Protein AF-K1RLL0-F1 (afdb_monomer_lite)

Foldseek 3Di:
DVVVVVVVVVVVVVVVVVVVVVVVVVVVVVVVVVVCCCAAPDPPHPNHVPDPCNVQPDDDDDPDPPDDDDDDSPDDDDDDDDDDPDDDDDDDDDPPDPPPPQLPPVPVDPDDDPDFPWDWDDDPPDIWIFTCVPPRDPLSVLLSVCQRVPVLVFKEFDKDKDKFKAAPVGATWDDDPNFTAHPVRDTDDHDIDIDIDIDTPDMDGDDPDDDDPPQPSNSVSSNVDRFGWDKDFDADPVGDGDPPHIDTPDTDD

Sequence (253 aa):
MLSGIQAKIDKQNQAKQQLLWKQEIYRDIISDINNFQAKYFNLASDSCLRLESFYNSMKTSSSSSAAEVTVGNNALDGDFSMQIARLATASSVTSAKVGTGEISTSTSKSDSFEYNRNIDIKIGDRSVSVDLKGAVTADDICGRINSAIGLADFAKAEKENVTIYKDDDGNELTYTDGKYYDKDNNEYTGNVNTSTEERIKNITFESDSEFEISGSSAGLSILGFSGTIKSAAAKDDDGNEISGKYELESASV

Secondary structure (DSSP, 8-state):
--HHHHHHHHHHHHHHHHHHHHHHHHHHHHHHHHHHHHHHT-TTSTT-TT-HHHHS------S-TT------TTPPPS-----------------S---SS-----TTS-S------EEEEEETTEEEEEE-TT--SHHHHHHHHHHHTTGGGTEEEEEEEEEEEE-TT--EEEEETTEEE-TTSPEE-S--EEEEEEEEEEEEESSS------SSHHHHGGGT--SEEEEEEEE-TTS-EEEEEEEEEEEE-

pLDDT: mean 76.89, std 17.48, range [36.62, 98.38]

Structure (mmCIF, N/CA/C/O backbone):
data_AF-K1RLL0-F1
#
_entry.id   AF-K1RLL0-F1
#
loop_
_atom_site.group_PDB
_atom_site.id
_atom_site.type_symbol
_atom_site.label_atom_id
_atom_site.label_alt_id
_atom_site.label_comp_id
_atom_site.label_asym_id
_atom_site.label_entity_id
_atom_site.label_seq_id
_atom_site.pdbx_PDB_ins_code
_atom_site.Cartn_x
_atom_site.Cartn_y
_atom_site.Cartn_z
_atom_site.occupancy
_atom_site.B_iso_or_equiv
_atom_site.auth_seq_id
_atom_site.auth_comp_id
_atom_site.auth_asym_id
_atom_site.auth_atom_id
_atom_site.pdbx_PDB_model_num
ATOM 1 N N . MET A 1 1 ? -5.297 23.744 71.861 1.00 54.38 1 MET A N 1
ATOM 2 C CA . MET A 1 1 ? -5.633 24.683 70.761 1.00 54.38 1 MET A CA 1
ATOM 3 C C . MET A 1 1 ? -5.405 24.087 69.360 1.00 54.38 1 MET A C 1
ATOM 5 O O . MET A 1 1 ? -5.990 24.598 68.418 1.00 54.38 1 MET A O 1
ATOM 9 N N . LEU A 1 2 ? -4.643 22.988 69.202 1.00 65.06 2 LEU A N 1
ATOM 10 C CA . LEU A 1 2 ? -4.333 22.382 67.890 1.00 65.06 2 LEU A CA 1
ATOM 11 C C . LEU A 1 2 ? -5.372 21.345 67.392 1.00 65.06 2 LEU A C 1
ATOM 13 O O . LEU A 1 2 ? -5.624 21.246 66.197 1.00 65.06 2 LEU A O 1
ATOM 17 N N . SER A 1 3 ? -6.036 20.622 68.303 1.00 74.38 3 SER A N 1
ATOM 18 C CA . SER A 1 3 ? -6.990 19.543 67.968 1.00 74.38 3 SER A CA 1
ATOM 19 C C . SER A 1 3 ? -8.233 20.020 67.195 1.00 74.38 3 SER A C 1
ATOM 21 O O . SER A 1 3 ? -8.644 19.372 66.237 1.00 74.38 3 SER A O 1
ATOM 23 N N . GLY A 1 4 ? -8.796 21.186 67.535 1.00 78.25 4 GLY A N 1
ATOM 24 C CA . GLY A 1 4 ? -9.946 21.742 66.808 1.00 78.25 4 GLY A CA 1
ATOM 25 C C . GLY A 1 4 ? -9.605 22.231 65.395 1.00 78.25 4 GLY A C 1
ATOM 26 O O . GLY A 1 4 ? -10.464 22.216 64.518 1.00 78.25 4 GLY A O 1
ATOM 27 N N . ILE A 1 5 ? -8.354 22.642 65.161 1.00 83.69 5 ILE A N 1
ATOM 28 C CA . ILE A 1 5 ? -7.858 23.025 63.831 1.00 83.69 5 ILE A CA 1
ATOM 29 C C . ILE A 1 5 ? -7.619 21.766 62.993 1.00 83.69 5 ILE A C 1
ATOM 31 O O . ILE A 1 5 ? -8.085 21.711 61.858 1.00 83.69 5 ILE A O 1
ATOM 35 N N . GLN A 1 6 ? -7.004 20.729 63.571 1.00 85.62 6 GLN A N 1
ATOM 36 C CA . GLN A 1 6 ? -6.825 19.437 62.905 1.00 85.62 6 GLN A CA 1
ATOM 37 C C . GLN A 1 6 ? -8.168 18.821 62.490 1.00 85.62 6 GLN A C 1
ATOM 39 O O . GLN A 1 6 ? -8.333 18.452 61.336 1.00 85.62 6 GLN A O 1
ATOM 44 N N . ALA A 1 7 ? -9.178 18.839 63.365 1.00 88.69 7 ALA A N 1
ATOM 45 C CA . ALA A 1 7 ? -10.516 18.344 63.032 1.00 88.69 7 ALA A CA 1
ATOM 46 C C . ALA A 1 7 ? -11.170 19.105 61.858 1.00 88.69 7 ALA A C 1
ATOM 48 O O . ALA A 1 7 ? -11.892 18.520 61.049 1.00 88.69 7 ALA A O 1
ATOM 49 N N . LYS A 1 8 ? -10.918 20.418 61.736 1.00 90.81 8 LYS A N 1
ATOM 50 C CA . LYS A 1 8 ? -11.373 21.207 60.578 1.00 90.81 8 LYS A CA 1
ATOM 51 C C . LYS A 1 8 ? -10.619 20.822 59.305 1.00 90.81 8 LYS A C 1
ATOM 53 O O . LYS A 1 8 ? -11.255 20.716 58.260 1.00 90.81 8 LYS A O 1
ATOM 58 N N . ILE A 1 9 ? -9.308 20.598 59.394 1.00 91.00 9 ILE A N 1
ATOM 59 C CA . ILE A 1 9 ? -8.473 20.131 58.278 1.00 91.00 9 ILE A CA 1
ATOM 60 C C . 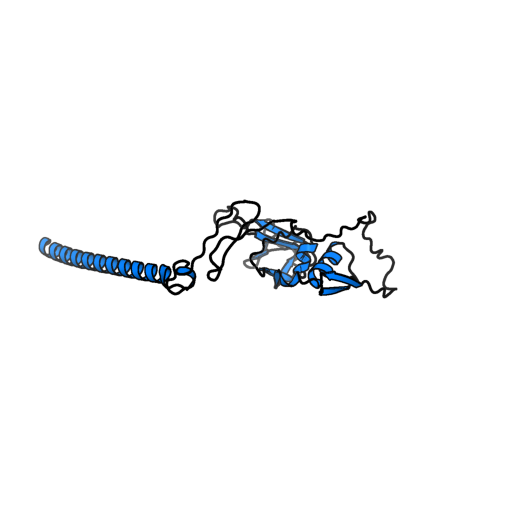ILE A 1 9 ? -8.941 18.750 57.809 1.00 91.00 9 ILE A C 1
ATOM 62 O O . ILE A 1 9 ? -9.180 18.565 56.621 1.00 91.00 9 ILE A O 1
ATOM 66 N N . ASP A 1 10 ? -9.171 17.817 58.730 1.00 93.25 10 ASP A N 1
ATOM 67 C CA . ASP A 1 10 ? -9.626 16.462 58.414 1.00 93.25 10 ASP A CA 1
ATOM 68 C C . ASP A 1 10 ? -10.992 16.482 57.724 1.00 93.25 10 ASP A C 1
ATOM 70 O O . ASP A 1 10 ? -11.193 15.795 56.724 1.00 93.25 10 ASP A O 1
ATOM 74 N N . LYS A 1 11 ? -11.917 17.337 58.184 1.00 94.69 11 LYS A N 1
ATOM 75 C CA . LYS A 1 11 ? -13.218 17.524 57.529 1.00 94.69 11 LYS A CA 1
ATOM 76 C C . LYS A 1 11 ? -13.075 18.047 56.095 1.00 94.69 11 LYS A C 1
ATOM 78 O O . LYS A 1 11 ? -13.785 17.583 55.206 1.00 94.69 11 LYS A O 1
ATOM 83 N N . GLN A 1 12 ? -12.166 18.994 55.860 1.00 95.62 12 GLN A N 1
ATOM 84 C CA . GLN A 1 12 ? -11.890 19.506 54.513 1.00 95.62 12 GLN A CA 1
ATOM 85 C C . GLN A 1 12 ? -11.208 18.451 53.631 1.00 95.62 12 GLN A C 1
ATOM 87 O O . GLN A 1 12 ? -11.584 18.299 52.472 1.00 95.62 12 GLN A O 1
ATOM 92 N N . ASN A 1 13 ? -10.274 17.668 54.176 1.00 95.44 13 ASN A N 1
ATOM 93 C CA . ASN A 1 13 ? -9.629 16.565 53.463 1.00 95.44 13 ASN A CA 1
ATOM 94 C C . ASN A 1 13 ? -10.630 15.465 53.086 1.00 95.44 13 ASN A C 1
ATOM 96 O O . ASN A 1 13 ? -10.599 14.982 51.959 1.00 95.44 13 ASN A O 1
ATOM 100 N N . GLN A 1 14 ? -11.562 15.115 53.976 1.00 94.75 14 GLN A N 1
ATOM 101 C CA . GLN A 1 14 ? -12.649 14.181 53.667 1.00 94.75 14 GLN A CA 1
ATOM 102 C C . GLN A 1 14 ? -13.561 14.720 52.560 1.00 94.75 14 GLN A C 1
ATOM 104 O O . GLN A 1 14 ? -13.873 13.992 51.621 1.00 94.75 14 GLN A O 1
ATOM 109 N N . ALA A 1 15 ? -13.958 15.996 52.629 1.00 96.31 15 ALA A N 1
ATOM 110 C CA . ALA A 1 15 ? -14.764 16.625 51.582 1.00 96.31 15 ALA A CA 1
ATOM 111 C C . ALA A 1 15 ? -14.027 16.647 50.230 1.00 96.31 15 ALA A C 1
ATOM 113 O O . ALA A 1 15 ? -14.621 16.333 49.198 1.00 96.31 15 ALA A O 1
ATOM 114 N N . LYS A 1 16 ? -12.720 16.946 50.239 1.00 96.12 16 LYS A N 1
ATOM 115 C CA . LYS A 1 16 ? -11.850 16.864 49.061 1.00 96.12 16 LYS A CA 1
ATOM 116 C C . LYS A 1 16 ? -11.800 15.441 48.505 1.00 96.12 16 LYS A C 1
ATOM 118 O O . LYS A 1 16 ? -11.985 15.268 47.307 1.00 96.12 16 LYS A O 1
ATOM 123 N N . GLN A 1 17 ? -11.607 14.430 49.350 1.00 97.06 17 GLN A N 1
ATOM 124 C CA . GLN A 1 17 ? -11.561 13.032 48.918 1.00 97.06 17 GLN A CA 1
ATOM 125 C C . GLN A 1 17 ? -12.887 12.579 48.297 1.00 97.06 17 GLN A C 1
ATOM 127 O O . GLN A 1 17 ? -12.893 11.961 47.239 1.00 97.06 17 GLN A O 1
ATOM 132 N N . GLN A 1 18 ? -14.019 12.934 48.909 1.00 96.94 18 GLN A N 1
ATOM 133 C CA . GLN A 1 18 ? -15.340 12.644 48.349 1.00 96.94 18 GLN A CA 1
ATOM 134 C C . GLN A 1 18 ? -15.560 13.330 46.998 1.00 96.94 18 GLN A C 1
ATOM 136 O O . GLN A 1 18 ? -16.197 12.756 46.117 1.00 96.94 18 GLN A O 1
ATOM 141 N N . LEU A 1 19 ? -15.052 14.553 46.824 1.00 97.00 19 LEU A N 1
ATOM 142 C CA . LEU A 1 19 ? -15.111 15.249 45.543 1.00 97.00 19 LEU A CA 1
ATOM 143 C C . LEU A 1 19 ? -14.261 14.540 44.482 1.00 97.00 19 LEU A C 1
ATOM 145 O O . LEU A 1 19 ? -14.743 14.362 43.367 1.00 97.00 19 LEU A O 1
ATOM 149 N N . LEU A 1 20 ? -13.050 14.100 44.835 1.00 97.69 20 LEU A N 1
ATOM 150 C CA . LEU A 1 20 ? -12.180 13.332 43.938 1.00 97.69 20 LEU A CA 1
ATOM 151 C C . LEU A 1 20 ? -12.840 12.017 43.511 1.00 97.69 20 LEU A C 1
ATOM 153 O O . LEU A 1 20 ? -12.940 11.765 42.317 1.00 97.69 20 LEU A O 1
ATOM 157 N N . TRP A 1 21 ? -13.404 11.246 44.445 1.00 98.00 21 TRP A N 1
ATOM 158 C CA . TRP A 1 21 ? -14.139 10.022 44.105 1.00 98.00 21 TRP A CA 1
ATOM 159 C C . TRP A 1 21 ? -15.331 10.285 43.185 1.00 98.00 21 TRP A C 1
ATOM 161 O O . TRP A 1 21 ? -15.567 9.531 42.248 1.00 98.00 21 TRP A O 1
ATOM 171 N N . LYS A 1 22 ? -16.081 11.373 43.403 1.00 97.19 22 LYS A N 1
ATOM 172 C CA . LYS A 1 22 ? -17.163 11.760 42.484 1.00 97.19 22 LYS A CA 1
ATOM 173 C C . LYS A 1 22 ? -16.629 12.080 41.089 1.00 97.19 22 LYS A C 1
ATOM 175 O O . LYS A 1 22 ? -17.256 11.697 40.109 1.00 97.19 22 LYS A O 1
ATOM 180 N N . GLN A 1 23 ? -15.501 12.783 40.996 1.00 97.69 23 GLN A N 1
ATOM 181 C CA . GLN A 1 23 ? -14.862 13.090 39.716 1.00 97.69 23 GLN A CA 1
ATOM 182 C C . GLN A 1 23 ? -14.372 11.826 39.007 1.00 97.69 23 GLN A C 1
ATOM 184 O O . GLN A 1 23 ? -14.601 11.705 37.809 1.00 97.69 23 GLN A O 1
ATOM 189 N N . GLU A 1 24 ? -13.745 10.894 39.725 1.00 97.44 24 GLU A N 1
ATOM 190 C CA . GLU A 1 24 ? -13.315 9.594 39.193 1.00 97.44 24 GLU A CA 1
ATOM 191 C C . GLU A 1 24 ? -14.509 8.812 38.645 1.00 97.44 24 GLU A C 1
ATOM 193 O O . GLU A 1 24 ? -14.529 8.507 37.459 1.00 97.44 24 GLU A O 1
ATOM 198 N N . ILE A 1 25 ? -15.571 8.645 39.441 1.00 97.44 25 ILE A N 1
ATOM 199 C CA . ILE A 1 25 ? -16.800 7.966 39.004 1.00 97.44 25 ILE A CA 1
ATOM 200 C C . ILE A 1 25 ? -17.386 8.623 37.745 1.00 97.44 25 ILE A C 1
ATOM 202 O O . ILE A 1 25 ? -17.787 7.927 36.815 1.00 97.44 25 ILE A O 1
ATOM 206 N N . TYR A 1 26 ? -17.435 9.960 37.678 1.00 97.81 26 TYR A N 1
ATOM 207 C CA . TYR A 1 26 ? -17.918 10.638 36.473 1.00 97.81 26 TYR A CA 1
ATOM 208 C C . TYR A 1 26 ? -17.013 10.399 35.263 1.00 97.81 26 TYR A C 1
ATOM 210 O O . TYR A 1 26 ? -17.526 10.196 34.165 1.00 97.81 26 TYR A O 1
ATOM 218 N N . ARG A 1 27 ? -15.687 10.420 35.438 1.00 97.75 27 ARG A N 1
ATOM 219 C CA . ARG A 1 27 ? -14.737 10.153 34.349 1.00 97.75 27 ARG A CA 1
ATOM 220 C C . ARG A 1 27 ? -14.855 8.720 33.844 1.00 97.75 27 ARG A C 1
ATOM 222 O O . ARG A 1 27 ? -14.835 8.532 32.631 1.00 97.75 27 ARG A O 1
ATOM 229 N N . ASP A 1 28 ? -15.037 7.759 34.741 1.00 98.25 28 ASP A N 1
ATOM 230 C CA . ASP A 1 28 ? -15.207 6.350 34.392 1.00 98.25 28 ASP A CA 1
ATOM 231 C C . ASP A 1 28 ? -16.488 6.146 33.578 1.00 98.25 28 ASP A C 1
ATOM 233 O O . ASP A 1 28 ? -16.436 5.619 32.470 1.00 98.25 28 ASP A O 1
ATOM 237 N N . ILE A 1 29 ? -17.619 6.688 34.044 1.00 97.88 29 ILE A N 1
ATOM 238 C CA . ILE A 1 29 ? -18.895 6.612 33.313 1.00 97.88 29 ILE A CA 1
ATOM 239 C C . ILE A 1 29 ? -18.788 7.272 31.930 1.00 97.88 29 ILE A C 1
ATOM 241 O O . ILE A 1 29 ? -19.293 6.736 30.945 1.00 97.88 29 ILE A O 1
ATOM 245 N N . ILE A 1 30 ? -18.138 8.437 31.830 1.00 97.88 30 ILE A N 1
ATOM 246 C CA . ILE A 1 30 ? -17.925 9.111 30.539 1.00 97.88 30 ILE A CA 1
ATOM 247 C C . ILE A 1 30 ? -17.073 8.237 29.611 1.00 97.88 30 ILE A C 1
ATOM 249 O O . ILE A 1 30 ? -17.388 8.118 28.427 1.00 97.88 30 ILE A O 1
ATOM 253 N N . SER A 1 31 ? -16.016 7.618 30.139 1.00 98.38 31 SER A N 1
ATOM 254 C CA . SER A 1 31 ? -15.163 6.696 29.389 1.00 98.38 31 SER A CA 1
ATOM 255 C C . SER A 1 31 ? -15.965 5.506 28.859 1.00 98.38 31 SER A C 1
ATOM 257 O O . SER A 1 31 ? -15.915 5.216 27.664 1.00 98.38 31 SER A O 1
ATOM 259 N N . ASP A 1 32 ? -16.786 4.881 29.704 1.00 98.31 32 ASP A N 1
ATOM 260 C CA . ASP A 1 32 ? -17.634 3.749 29.325 1.00 98.31 32 ASP A CA 1
ATOM 261 C C . ASP A 1 32 ? -18.629 4.119 28.219 1.00 98.31 32 ASP A C 1
ATOM 263 O O . ASP A 1 32 ? -18.782 3.382 27.242 1.00 98.31 32 ASP A O 1
ATOM 267 N N . ILE A 1 33 ? -19.267 5.289 28.326 1.00 98.00 33 ILE A N 1
ATOM 268 C CA . ILE A 1 33 ? -20.194 5.795 27.305 1.00 98.00 33 ILE A CA 1
ATOM 269 C C . ILE A 1 33 ? -19.466 6.032 25.980 1.00 98.00 33 ILE A C 1
ATOM 271 O O . ILE A 1 33 ? -19.957 5.611 24.929 1.00 98.00 33 ILE A O 1
ATOM 275 N N . ASN A 1 34 ? -18.299 6.677 26.014 1.00 97.44 34 ASN A N 1
ATOM 276 C CA . ASN A 1 34 ? -17.518 6.949 24.810 1.00 97.44 34 ASN A CA 1
ATOM 277 C C . ASN A 1 34 ? -17.045 5.651 24.149 1.00 97.44 34 ASN A C 1
ATOM 279 O O . ASN A 1 34 ? -17.156 5.513 22.935 1.00 97.44 34 ASN A O 1
ATOM 283 N N . ASN A 1 35 ? -16.596 4.669 24.932 1.00 97.62 35 ASN A N 1
ATOM 284 C CA . ASN A 1 35 ? -16.180 3.364 24.421 1.00 97.62 35 ASN A CA 1
ATOM 285 C C . ASN A 1 35 ? -17.352 2.595 23.802 1.00 97.62 35 ASN A C 1
ATOM 287 O O . ASN A 1 35 ? -17.216 2.003 22.731 1.00 97.62 35 ASN A O 1
ATOM 291 N N . PHE A 1 36 ? -18.524 2.627 24.439 1.00 97.50 36 PHE A N 1
ATOM 292 C CA . PHE A 1 36 ? -19.735 2.016 23.898 1.00 97.50 36 PHE A CA 1
ATOM 293 C C . PHE A 1 36 ? -20.160 2.674 22.578 1.00 97.50 36 PHE A C 1
ATOM 295 O O . PHE A 1 36 ? -20.434 1.979 21.596 1.00 97.50 36 PHE A O 1
ATOM 302 N N . GLN A 1 37 ? -20.168 4.008 22.527 1.00 96.62 37 GLN A N 1
ATOM 303 C CA . GLN A 1 37 ? -20.497 4.769 21.322 1.00 96.62 37 GLN A CA 1
ATOM 304 C C . GLN A 1 37 ? -19.487 4.503 20.196 1.00 96.62 37 GLN A C 1
ATOM 306 O O . GLN A 1 37 ? -19.897 4.218 19.069 1.00 96.62 37 GLN A O 1
ATOM 311 N N . ALA A 1 38 ? -18.190 4.504 20.503 1.00 96.75 38 ALA A N 1
ATOM 312 C CA . ALA A 1 38 ? -17.130 4.218 19.544 1.00 96.75 38 ALA A CA 1
ATOM 313 C C . ALA A 1 38 ? -17.206 2.786 18.996 1.00 96.75 38 ALA A C 1
ATOM 315 O O . ALA A 1 38 ? -16.968 2.576 17.811 1.00 96.75 38 ALA A O 1
ATOM 316 N N . LYS A 1 39 ? -17.572 1.802 19.824 1.00 96.56 39 LYS A N 1
ATOM 317 C CA . LYS 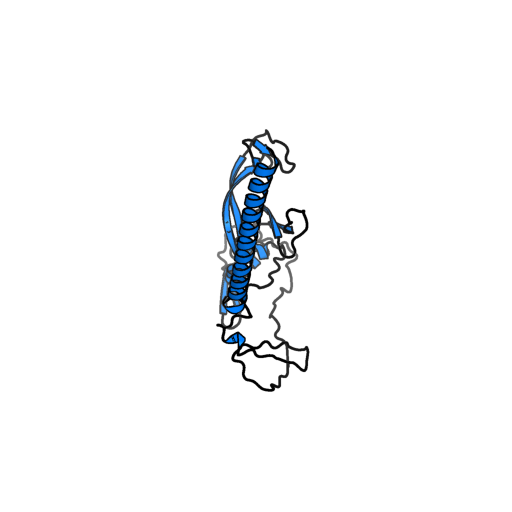A 1 39 ? -17.649 0.397 19.406 1.00 96.56 39 LYS A CA 1
ATOM 318 C C . LYS A 1 39 ? -18.906 0.068 18.602 1.00 96.56 39 LYS A C 1
ATOM 320 O O . LYS A 1 39 ? -18.836 -0.692 17.648 1.00 96.56 39 LYS A O 1
ATOM 325 N N . TYR A 1 40 ? -20.061 0.598 18.992 1.00 96.81 40 TYR A N 1
ATOM 326 C CA . TYR A 1 40 ? -21.339 0.132 18.441 1.00 96.81 40 TYR A CA 1
ATOM 327 C C . TYR A 1 40 ? -22.041 1.142 17.533 1.00 96.81 40 TYR A C 1
ATOM 329 O O . TYR A 1 40 ? -22.979 0.770 16.831 1.00 96.81 40 TYR A O 1
ATOM 337 N N . PHE A 1 41 ? -21.610 2.406 17.517 1.00 95.56 41 PHE A N 1
ATOM 338 C CA . PHE A 1 41 ? -22.269 3.468 16.746 1.00 95.56 41 PHE A CA 1
ATOM 339 C C . PHE A 1 41 ? -21.333 4.238 15.810 1.00 95.56 41 PHE A C 1
ATOM 341 O O . PHE A 1 41 ? -21.816 5.051 15.014 1.00 95.56 41 PHE A O 1
ATOM 348 N N . ASN A 1 42 ? -20.025 3.980 15.864 1.00 94.00 42 ASN A N 1
ATOM 349 C CA . ASN A 1 42 ? -19.080 4.478 14.874 1.00 94.00 42 ASN A CA 1
ATOM 350 C C . ASN A 1 42 ? -19.197 3.662 13.581 1.00 94.00 42 ASN A C 1
ATOM 352 O O . ASN A 1 42 ? -19.074 2.444 13.610 1.00 94.00 42 ASN A O 1
ATOM 356 N N . LEU A 1 43 ? -19.400 4.327 12.443 1.00 91.12 43 LEU A N 1
ATOM 357 C CA . LEU A 1 43 ? -19.526 3.671 11.137 1.00 91.12 43 LEU A CA 1
ATOM 358 C C . LEU A 1 43 ? -18.239 2.961 10.692 1.00 91.12 43 LEU A C 1
ATOM 360 O O . LEU A 1 43 ? -18.310 2.038 9.895 1.00 91.12 43 LEU A O 1
ATOM 364 N N . ALA A 1 44 ? -17.086 3.374 11.220 1.00 90.12 44 ALA A N 1
ATOM 365 C CA . ALA A 1 44 ? -15.804 2.721 10.969 1.00 90.12 44 ALA A CA 1
ATOM 366 C C . ALA A 1 44 ? -15.564 1.484 11.857 1.00 90.12 44 ALA A C 1
ATOM 368 O O . ALA A 1 44 ? -14.515 0.862 11.749 1.00 90.12 44 ALA A O 1
ATOM 369 N N . SER A 1 45 ? -16.484 1.146 12.771 1.00 90.50 45 SER A N 1
ATOM 370 C CA . SER A 1 45 ? -16.350 -0.049 13.604 1.00 90.50 45 SER A CA 1
ATOM 371 C C . SER A 1 45 ? -17.019 -1.261 12.961 1.00 90.50 45 SER A C 1
ATOM 373 O O . SER A 1 45 ? -18.193 -1.202 12.596 1.00 90.50 45 SER A O 1
ATOM 375 N N . ASP A 1 46 ? -16.327 -2.399 12.965 1.00 85.00 46 ASP A N 1
ATOM 376 C CA . ASP A 1 46 ? -16.879 -3.693 12.537 1.00 85.00 46 ASP A CA 1
ATOM 377 C C . ASP A 1 46 ? -18.087 -4.142 13.377 1.00 85.00 46 ASP A C 1
ATOM 379 O O . ASP A 1 46 ? -18.916 -4.931 12.932 1.00 85.00 46 ASP A O 1
ATOM 383 N N . SER A 1 47 ? -18.203 -3.641 14.613 1.00 90.56 47 SER A N 1
ATOM 384 C CA . SER A 1 47 ? -19.320 -3.933 15.523 1.00 90.56 47 SER A CA 1
ATOM 385 C C . SER A 1 47 ? -20.439 -2.891 15.456 1.00 90.56 47 SER A C 1
ATOM 387 O O . SER A 1 47 ? -21.288 -2.837 16.348 1.00 90.56 47 SER A O 1
ATOM 389 N N . CYS A 1 48 ? -20.451 -2.032 14.435 1.00 93.88 48 CYS A N 1
ATOM 390 C CA . CYS A 1 48 ? -21.442 -0.976 14.331 1.00 93.88 48 CYS A CA 1
ATOM 391 C C . CYS A 1 48 ? -22.848 -1.543 14.108 1.00 93.88 48 CYS A C 1
ATOM 393 O O . CYS A 1 48 ? -23.181 -2.036 13.033 1.00 93.88 48 CYS A O 1
ATOM 395 N N . LEU A 1 49 ? -23.722 -1.360 15.096 1.00 94.44 49 LEU A N 1
ATOM 396 C CA . LEU A 1 49 ? -25.119 -1.802 15.073 1.00 94.44 49 LEU A CA 1
ATOM 397 C C . LEU A 1 49 ? -25.965 -1.080 14.017 1.00 94.44 49 LEU A C 1
ATOM 399 O O . LEU A 1 49 ? -27.121 -1.442 13.810 1.00 94.44 49 LEU A O 1
ATOM 403 N N . ARG A 1 50 ? -25.425 -0.023 13.397 1.00 91.44 50 ARG A N 1
ATOM 404 C CA . ARG A 1 50 ? -26.071 0.722 12.309 1.00 91.44 50 ARG A CA 1
ATOM 405 C C . ARG A 1 50 ? -25.748 0.152 10.930 1.00 91.44 50 ARG A C 1
ATOM 407 O O . ARG A 1 50 ? -26.423 0.526 9.976 1.00 91.44 50 ARG A O 1
ATOM 414 N N . LEU A 1 51 ? -24.715 -0.683 10.811 1.00 90.31 51 LEU A N 1
ATOM 415 C CA . LEU A 1 51 ? -24.333 -1.294 9.546 1.00 90.31 51 LEU A CA 1
ATOM 416 C C . LEU A 1 51 ? -25.172 -2.547 9.297 1.00 90.31 51 LEU A C 1
ATOM 418 O O . LEU A 1 51 ? -25.291 -3.412 10.160 1.00 90.31 51 LEU A O 1
ATOM 422 N N . GLU A 1 52 ? -25.710 -2.675 8.086 1.00 86.06 52 GLU A N 1
ATOM 423 C CA . GLU A 1 52 ? -26.390 -3.899 7.644 1.00 86.06 52 GLU A CA 1
ATOM 424 C C . GLU A 1 52 ? -25.453 -5.111 7.716 1.00 86.06 52 GLU A C 1
ATOM 426 O O . GLU A 1 52 ? -25.871 -6.209 8.085 1.00 86.06 52 GLU A O 1
ATOM 431 N N . SER A 1 53 ? -24.161 -4.887 7.457 1.00 84.94 53 SER A N 1
ATOM 432 C CA . SER A 1 53 ? -23.138 -5.925 7.483 1.00 84.94 53 SER A CA 1
ATOM 433 C C . SER A 1 53 ? -22.979 -6.620 8.833 1.00 84.94 53 SER A C 1
ATOM 435 O O . SER A 1 53 ? -22.599 -7.789 8.871 1.00 84.94 53 SER A O 1
ATOM 437 N N . PHE A 1 54 ? -23.323 -5.936 9.929 1.00 87.56 54 PHE A N 1
ATOM 438 C CA . PHE A 1 54 ? -23.314 -6.509 11.271 1.00 87.56 54 PHE A CA 1
ATOM 439 C C . PHE A 1 54 ? -24.354 -7.632 11.424 1.00 87.56 54 PHE A C 1
ATOM 441 O O . PHE A 1 54 ? -24.093 -8.636 12.083 1.00 87.56 54 PHE A O 1
ATOM 448 N N . TYR A 1 55 ? -25.525 -7.483 10.797 1.00 87.69 55 TYR A N 1
ATOM 449 C CA . TYR A 1 55 ? -26.622 -8.454 10.890 1.00 87.69 55 TYR A CA 1
ATOM 450 C C . TYR A 1 55 ? -26.628 -9.461 9.744 1.00 87.69 55 TYR A C 1
ATOM 452 O O . TYR A 1 55 ? -27.110 -10.577 9.917 1.00 87.69 55 TYR A O 1
ATOM 460 N N . ASN A 1 56 ? -26.088 -9.080 8.589 1.00 85.75 56 ASN A N 1
ATOM 461 C CA . ASN A 1 56 ? -26.035 -9.913 7.398 1.00 85.75 56 ASN A CA 1
ATOM 462 C C . ASN A 1 56 ? -24.583 -10.301 7.085 1.00 85.75 56 ASN A C 1
ATOM 464 O O . ASN A 1 56 ? -24.019 -9.921 6.058 1.00 85.75 56 ASN A O 1
ATOM 468 N N . SER A 1 57 ? -23.936 -10.985 8.032 1.00 82.75 57 SER A N 1
ATOM 469 C CA . SER A 1 57 ? -22.568 -11.476 7.852 1.00 82.75 57 SER A CA 1
ATOM 470 C C . SER A 1 57 ? -22.584 -12.868 7.224 1.00 82.75 57 SER A C 1
ATOM 472 O O . SER A 1 57 ? -23.209 -13.795 7.737 1.00 82.75 57 SER A O 1
ATOM 474 N N . MET A 1 58 ? -21.881 -13.005 6.104 1.00 86.12 58 MET A N 1
ATOM 475 C CA . MET A 1 58 ? -21.721 -14.270 5.397 1.00 86.12 58 MET A CA 1
ATOM 476 C C . MET A 1 58 ? -20.351 -14.858 5.718 1.00 86.12 58 MET A C 1
ATOM 478 O O . MET A 1 58 ? -19.363 -14.133 5.841 1.00 86.12 58 MET A O 1
ATOM 482 N N . LYS A 1 59 ? -20.288 -16.182 5.863 1.00 86.81 59 LYS A N 1
ATOM 483 C CA . LYS A 1 59 ? -19.034 -16.916 6.049 1.00 86.81 59 LYS A CA 1
ATOM 484 C C . LYS A 1 59 ? -18.884 -17.932 4.936 1.00 86.81 59 LYS A C 1
ATOM 486 O O . LYS A 1 59 ? -19.846 -18.597 4.571 1.00 86.81 59 LYS A O 1
ATOM 491 N N . THR A 1 60 ? -17.666 -18.075 4.442 1.00 89.81 60 THR A N 1
ATOM 492 C CA . THR A 1 60 ? -17.309 -19.098 3.466 1.00 89.81 60 THR A CA 1
ATOM 493 C C . THR A 1 60 ? -16.498 -20.195 4.130 1.00 89.81 60 THR A C 1
ATOM 495 O O . THR A 1 60 ? -15.763 -19.980 5.094 1.00 89.81 60 THR A O 1
ATOM 498 N N . SER A 1 61 ? -16.631 -21.400 3.592 1.00 90.31 61 SER A N 1
ATOM 499 C CA . SER A 1 61 ? -15.701 -22.489 3.851 1.00 90.31 61 SER A CA 1
ATOM 500 C C . SER A 1 61 ? -15.378 -23.148 2.520 1.00 90.31 61 SER A C 1
ATOM 502 O O . SER A 1 61 ? -16.244 -23.254 1.653 1.00 90.31 61 SER A O 1
ATOM 504 N N . SER A 1 62 ? -14.120 -23.532 2.334 1.00 91.12 62 SER A N 1
ATOM 505 C CA . SER A 1 62 ? -13.657 -24.179 1.110 1.00 91.12 62 SER A CA 1
ATOM 506 C C . SER A 1 62 ? -13.115 -25.558 1.441 1.00 91.12 62 SER A C 1
ATOM 508 O O . SER A 1 62 ? -12.402 -25.742 2.427 1.00 91.12 62 SER A O 1
ATOM 510 N N . SER A 1 63 ? -13.415 -26.527 0.583 1.00 91.25 63 SER A N 1
ATOM 511 C CA . SER A 1 63 ? -12.831 -27.866 0.652 1.00 91.25 63 SER A CA 1
ATOM 512 C C . SER A 1 63 ? -11.414 -27.933 0.064 1.00 91.25 63 SER A C 1
ATOM 514 O O . SER A 1 63 ? -10.817 -29.007 0.042 1.00 91.25 63 SER A O 1
ATOM 516 N N . SER A 1 64 ? -10.879 -26.826 -0.465 1.00 91.25 64 SER A N 1
ATOM 517 C CA . SER A 1 64 ? -9.562 -26.760 -1.107 1.00 91.25 64 SER A CA 1
ATOM 518 C C . SER A 1 64 ? -8.846 -25.442 -0.810 1.00 91.25 64 SER A C 1
ATOM 520 O O . SER A 1 64 ? -9.468 -24.385 -0.777 1.00 91.25 64 SER A O 1
ATOM 522 N N . SER A 1 65 ? -7.520 -25.495 -0.680 1.00 90.44 65 SER A N 1
ATOM 523 C CA . SER A 1 65 ? -6.650 -24.316 -0.567 1.00 90.44 65 SER A CA 1
ATOM 524 C C . SER A 1 65 ? -6.257 -23.711 -1.921 1.00 90.44 65 SER A C 1
ATOM 526 O O . SER A 1 65 ? -5.410 -22.826 -1.969 1.00 90.44 65 SER A O 1
ATOM 528 N N . ALA A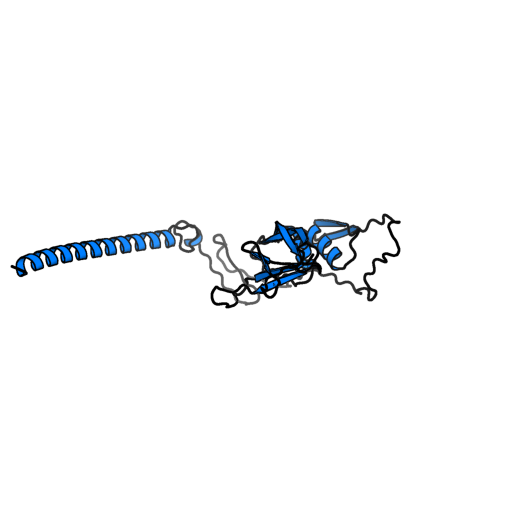 1 66 ? -6.800 -24.215 -3.035 1.00 89.25 66 ALA A N 1
ATOM 529 C CA . ALA A 1 66 ? -6.444 -23.750 -4.376 1.00 89.25 66 ALA A CA 1
ATOM 530 C C . ALA A 1 66 ? -7.027 -22.366 -4.725 1.00 89.25 66 ALA A C 1
ATOM 532 O O . ALA A 1 66 ? -6.540 -21.721 -5.650 1.00 89.25 66 ALA A O 1
ATOM 533 N N . ALA A 1 67 ? -8.061 -21.923 -4.006 1.00 85.50 67 ALA A N 1
ATOM 534 C CA . ALA A 1 67 ? -8.621 -20.580 -4.094 1.00 85.50 67 ALA A CA 1
ATOM 535 C C . ALA A 1 67 ? -9.198 -20.158 -2.741 1.00 85.50 67 ALA A C 1
ATOM 537 O O . ALA A 1 67 ? -9.731 -20.982 -1.995 1.00 85.50 67 ALA A O 1
ATOM 538 N N . GLU A 1 68 ? -9.123 -18.861 -2.466 1.00 89.69 68 GLU A N 1
ATOM 539 C CA . GLU A 1 68 ? -9.802 -18.216 -1.350 1.00 89.69 68 GLU A CA 1
ATOM 540 C C . GLU A 1 68 ? -11.033 -17.474 -1.874 1.00 89.69 68 GLU A C 1
ATOM 542 O O . GLU A 1 68 ? -10.996 -16.861 -2.942 1.00 89.69 68 GLU A O 1
ATOM 547 N N . VAL A 1 69 ? -12.142 -17.558 -1.139 1.00 87.06 69 VAL A N 1
ATOM 548 C CA . VAL A 1 69 ? -13.402 -16.906 -1.506 1.00 87.06 69 VAL A CA 1
ATOM 549 C C . VAL A 1 69 ? -13.808 -15.979 -0.377 1.00 87.06 69 VAL A C 1
ATOM 551 O O . VAL A 1 69 ? -14.122 -16.435 0.724 1.00 87.06 69 VAL A O 1
ATOM 554 N N . THR A 1 70 ? -13.852 -14.687 -0.672 1.00 87.44 70 THR A N 1
ATOM 555 C CA . THR A 1 70 ? -14.435 -13.668 0.197 1.00 87.44 70 THR A CA 1
ATOM 556 C C . THR A 1 70 ? -15.860 -13.366 -0.255 1.00 87.44 70 THR A C 1
ATOM 558 O O . THR A 1 70 ? -16.192 -13.450 -1.439 1.00 87.44 70 THR A O 1
ATOM 561 N N . VAL A 1 71 ? -16.735 -13.053 0.697 1.00 86.19 71 VAL A N 1
ATOM 562 C CA . VAL A 1 71 ? -18.153 -12.784 0.437 1.00 86.19 71 VAL A CA 1
ATOM 563 C C . VAL A 1 71 ? -18.540 -11.427 0.987 1.00 86.19 71 VAL A C 1
ATOM 565 O O . VAL A 1 71 ? -18.179 -11.063 2.104 1.00 86.19 71 VAL A O 1
ATOM 568 N N . GLY A 1 72 ? -19.299 -10.686 0.186 1.00 84.38 72 GLY A N 1
ATOM 569 C CA . GLY A 1 72 ? -20.004 -9.505 0.659 1.00 84.38 72 GLY A CA 1
ATOM 570 C C . GLY A 1 72 ? -21.275 -9.885 1.415 1.00 84.38 72 GLY A C 1
ATOM 571 O O . GLY A 1 72 ? -21.750 -11.019 1.358 1.00 84.38 72 GLY A O 1
ATOM 572 N N . ASN A 1 73 ? -21.874 -8.899 2.072 1.00 82.25 73 ASN A N 1
ATOM 573 C CA . ASN A 1 73 ? -23.061 -9.091 2.906 1.00 82.25 73 ASN A CA 1
ATOM 574 C C . ASN A 1 73 ? -24.298 -9.560 2.124 1.00 82.25 73 ASN A C 1
ATOM 576 O O . ASN A 1 73 ? -25.161 -10.214 2.685 1.00 82.25 73 ASN A O 1
ATOM 580 N N . ASN A 1 74 ? -24.353 -9.310 0.814 1.00 82.62 74 ASN A N 1
ATOM 581 C CA . ASN A 1 74 ? -25.482 -9.686 -0.046 1.00 82.62 74 ASN A CA 1
ATOM 582 C C . ASN A 1 74 ? -25.232 -10.968 -0.858 1.00 82.62 74 ASN A C 1
ATOM 584 O O . ASN A 1 74 ? -25.879 -11.179 -1.885 1.00 82.62 74 ASN A O 1
ATOM 588 N N . ALA A 1 75 ? -24.257 -11.792 -0.461 1.00 85.94 75 ALA A N 1
ATOM 589 C CA . ALA A 1 75 ? -24.007 -13.066 -1.126 1.00 85.94 75 ALA A CA 1
ATOM 590 C C . ALA A 1 75 ? -25.208 -14.019 -0.968 1.00 85.94 75 ALA A C 1
ATOM 592 O O . ALA A 1 75 ? -25.933 -13.969 0.023 1.00 85.94 75 ALA A O 1
ATOM 593 N N . LEU A 1 76 ? -25.427 -14.885 -1.959 1.00 88.12 76 LEU A N 1
ATOM 594 C CA . LEU A 1 76 ? -26.455 -15.919 -1.878 1.00 88.12 76 LEU A CA 1
ATOM 595 C C . LEU A 1 76 ? -25.952 -17.074 -1.005 1.00 88.12 76 LEU A C 1
ATOM 597 O O . LEU A 1 76 ? -24.849 -17.568 -1.231 1.00 88.12 76 LEU A O 1
ATOM 601 N N . ASP A 1 77 ? -26.777 -17.513 -0.057 1.00 89.75 77 ASP A N 1
ATOM 602 C CA . ASP A 1 77 ? -26.487 -18.690 0.762 1.00 89.75 77 ASP A CA 1
ATOM 603 C C . ASP A 1 77 ? -26.627 -19.987 -0.054 1.00 89.75 77 ASP A C 1
ATOM 605 O O . ASP A 1 77 ? -27.570 -20.142 -0.840 1.00 89.75 77 ASP A O 1
ATOM 609 N N . GLY A 1 78 ? -25.688 -20.915 0.134 1.00 91.06 78 GLY A N 1
ATOM 610 C CA . GLY A 1 78 ? -25.695 -22.223 -0.515 1.00 91.06 78 GLY A CA 1
ATOM 611 C C . GLY A 1 78 ? -24.316 -22.785 -0.857 1.00 91.06 78 GLY A C 1
ATOM 612 O O . GLY A 1 78 ? -23.282 -22.129 -0.722 1.00 91.06 78 GLY A O 1
ATOM 613 N N . ASP A 1 79 ? -24.328 -24.026 -1.345 1.00 92.94 79 ASP A N 1
ATOM 614 C CA . ASP A 1 79 ? -23.131 -24.740 -1.782 1.00 92.94 79 ASP A CA 1
ATOM 615 C C . ASP A 1 79 ? -22.830 -24.459 -3.259 1.00 92.94 79 ASP A C 1
ATOM 617 O O . ASP A 1 79 ? -23.671 -24.666 -4.140 1.00 92.94 79 ASP A O 1
ATOM 621 N N . PHE A 1 80 ? -21.594 -24.049 -3.546 1.00 91.50 80 PHE A N 1
ATOM 622 C CA . PHE A 1 80 ? -21.113 -23.789 -4.902 1.00 91.50 80 PHE A CA 1
ATOM 623 C C . PHE A 1 80 ? -19.977 -24.744 -5.266 1.00 91.50 80 PHE A C 1
ATOM 625 O O . PHE A 1 80 ? -19.052 -24.965 -4.486 1.00 91.50 80 PHE A O 1
ATOM 632 N N . SER A 1 81 ? -20.020 -25.286 -6.485 1.00 92.75 81 SER A N 1
ATOM 633 C CA . SER A 1 81 ? -18.945 -26.116 -7.032 1.00 92.75 81 SER A CA 1
ATOM 634 C C . SER A 1 81 ? -18.147 -25.330 -8.068 1.00 92.75 81 SER A C 1
ATOM 636 O O . SER A 1 81 ? -18.715 -24.773 -9.006 1.00 92.75 81 SER A O 1
ATOM 638 N N . MET A 1 82 ? -16.825 -25.289 -7.898 1.00 88.12 82 MET A N 1
ATOM 639 C CA . MET A 1 82 ? -15.895 -24.596 -8.787 1.00 88.12 82 MET A CA 1
ATOM 640 C C . MET A 1 82 ? -14.755 -25.531 -9.188 1.00 88.12 82 MET A C 1
ATOM 642 O O . MET A 1 82 ? -14.208 -26.256 -8.359 1.00 88.12 82 MET A O 1
ATOM 646 N N . GLN A 1 83 ? -14.356 -25.460 -10.457 1.00 92.50 83 GLN A N 1
ATOM 647 C CA . GLN A 1 83 ? -13.153 -26.107 -10.965 1.00 92.50 83 GLN A CA 1
ATOM 648 C C . GLN A 1 83 ? -12.197 -25.053 -11.527 1.00 92.50 83 GLN A C 1
ATOM 650 O O . GLN A 1 83 ? -12.555 -24.289 -12.422 1.00 92.50 83 GLN A O 1
ATOM 655 N N . ILE A 1 84 ? -10.958 -25.045 -11.035 1.00 90.25 84 ILE A N 1
ATOM 656 C CA . ILE A 1 84 ? -9.902 -24.161 -11.535 1.00 90.25 84 ILE A CA 1
ATOM 657 C C . ILE A 1 84 ? -9.174 -24.888 -12.664 1.00 90.25 84 ILE A C 1
ATOM 659 O O . ILE A 1 84 ? -8.400 -25.811 -12.423 1.00 90.25 84 ILE A O 1
ATOM 663 N N . ALA A 1 85 ? -9.440 -24.494 -13.908 1.00 92.69 85 ALA A N 1
ATOM 664 C CA . ALA A 1 85 ? -8.811 -25.116 -15.073 1.00 92.69 85 ALA A CA 1
ATOM 665 C C . ALA A 1 85 ? -7.416 -24.541 -15.377 1.00 92.69 85 ALA A C 1
ATOM 667 O O . ALA A 1 85 ? -6.531 -25.268 -15.824 1.00 92.69 85 ALA A O 1
ATOM 668 N N . ARG A 1 86 ? -7.219 -23.230 -15.171 1.00 91.12 86 ARG A N 1
ATOM 669 C CA . ARG A 1 86 ? -5.959 -22.522 -15.445 1.00 91.12 86 ARG A CA 1
ATOM 670 C C . ARG A 1 86 ? -5.907 -21.198 -14.684 1.00 91.12 86 ARG A C 1
ATOM 672 O O . ARG A 1 86 ? -6.927 -20.523 -14.575 1.00 91.12 86 ARG A O 1
ATOM 679 N N . LEU A 1 87 ? -4.719 -20.817 -14.219 1.00 91.50 87 LEU A N 1
ATOM 680 C CA . LEU A 1 87 ? -4.479 -19.512 -13.602 1.00 91.50 87 LEU A CA 1
ATOM 681 C C . LEU A 1 87 ? -4.332 -18.419 -14.664 1.00 91.50 87 LEU A C 1
ATOM 683 O O . LEU A 1 87 ? -3.816 -18.664 -15.757 1.00 91.50 87 LEU A O 1
ATOM 687 N N . ALA A 1 88 ? -4.770 -17.207 -14.332 1.00 86.12 88 ALA A N 1
ATOM 688 C CA . ALA A 1 88 ? -4.431 -16.039 -15.127 1.00 86.12 88 ALA A CA 1
ATOM 689 C C . ALA A 1 88 ? -2.917 -15.794 -15.040 1.00 86.12 88 ALA A C 1
ATOM 691 O O . ALA A 1 88 ? -2.327 -15.865 -13.965 1.00 86.12 88 ALA A O 1
ATOM 692 N N . THR A 1 89 ? -2.292 -15.510 -16.178 1.00 82.88 89 THR A N 1
ATOM 693 C CA . THR A 1 89 ? -0.869 -15.169 -16.264 1.00 82.88 89 THR A CA 1
ATOM 694 C C . THR A 1 89 ? -0.729 -13.824 -16.953 1.00 82.88 89 THR A C 1
ATOM 696 O O . THR A 1 89 ? -1.408 -13.575 -17.953 1.00 82.88 89 THR A O 1
ATOM 699 N N . ALA A 1 90 ? 0.165 -12.971 -16.459 1.00 79.56 90 ALA A N 1
ATOM 700 C CA . ALA A 1 90 ? 0.507 -11.738 -17.152 1.00 79.56 90 ALA A CA 1
ATOM 701 C C . ALA A 1 90 ? 1.194 -12.051 -18.492 1.00 79.56 90 ALA A C 1
ATOM 703 O O . ALA A 1 90 ? 2.015 -12.965 -18.584 1.00 79.56 90 ALA A O 1
ATOM 704 N N . SER A 1 91 ? 0.859 -11.287 -19.532 1.00 73.50 91 SER A N 1
ATOM 705 C CA . SER A 1 91 ? 1.594 -11.332 -20.796 1.00 73.50 91 SER A CA 1
ATOM 706 C C . SER A 1 91 ? 2.874 -10.519 -20.647 1.00 73.50 91 SER A C 1
ATOM 708 O O . SER A 1 91 ? 2.814 -9.351 -20.271 1.00 73.50 91 SER A O 1
ATOM 710 N N . SER A 1 92 ? 4.018 -11.107 -20.984 1.00 76.88 92 SER A N 1
ATOM 711 C CA . SER A 1 92 ? 5.304 -10.414 -21.006 1.00 76.88 92 SER A CA 1
ATOM 712 C C . SER A 1 92 ? 5.964 -10.556 -22.374 1.00 76.88 92 SER A C 1
ATOM 714 O O . SER A 1 92 ? 5.814 -11.563 -23.067 1.00 76.88 92 SER A O 1
ATOM 716 N N . VAL A 1 93 ? 6.682 -9.513 -22.780 1.00 71.31 93 VAL A N 1
ATOM 717 C CA . VAL A 1 93 ? 7.526 -9.519 -23.974 1.00 71.31 93 VAL A CA 1
ATOM 718 C C . VAL A 1 93 ? 8.910 -9.086 -23.530 1.00 71.31 93 VAL A C 1
ATOM 720 O O . VAL A 1 93 ? 9.089 -7.981 -23.026 1.00 71.31 93 VAL A O 1
ATOM 723 N N . THR A 1 94 ? 9.891 -9.963 -23.707 1.00 70.31 94 THR A N 1
ATOM 724 C CA . THR A 1 94 ? 11.296 -9.667 -23.418 1.00 70.31 94 THR A CA 1
ATOM 725 C C . THR A 1 94 ? 12.040 -9.540 -24.737 1.00 70.31 94 THR A C 1
ATOM 727 O O . THR A 1 94 ? 11.890 -10.382 -25.623 1.00 70.31 94 THR A O 1
ATOM 730 N N . SER A 1 95 ? 12.850 -8.491 -24.887 1.00 66.44 95 SER A N 1
ATOM 731 C CA . SER A 1 95 ? 13.709 -8.368 -26.065 1.00 66.44 95 SER A CA 1
ATOM 732 C C . SER A 1 95 ? 14.688 -9.546 -26.123 1.00 66.44 95 SER A C 1
ATOM 734 O O . SER A 1 95 ? 15.405 -9.807 -25.160 1.00 66.44 95 SER A O 1
ATOM 736 N N . ALA A 1 96 ? 14.759 -10.233 -27.268 1.00 62.69 96 ALA A N 1
ATOM 737 C CA . ALA A 1 96 ? 15.658 -11.373 -27.483 1.00 62.69 96 ALA A CA 1
ATOM 738 C C . ALA A 1 96 ? 17.153 -10.995 -27.449 1.00 62.69 96 ALA A C 1
ATOM 740 O O . ALA A 1 96 ? 18.019 -11.865 -27.362 1.00 62.69 96 ALA A O 1
ATOM 741 N N . LYS A 1 97 ? 17.469 -9.699 -27.539 1.00 55.59 97 LYS A N 1
ATOM 742 C CA . LYS A 1 97 ? 18.824 -9.167 -27.425 1.00 55.59 97 LYS A CA 1
ATOM 743 C C . LYS A 1 97 ? 18.741 -7.797 -26.757 1.00 55.59 97 LYS A C 1
ATOM 745 O O . LYS A 1 97 ? 18.156 -6.871 -27.318 1.00 55.59 97 LYS A O 1
ATOM 750 N N . VAL A 1 98 ? 19.343 -7.645 -25.580 1.00 50.47 98 VAL A N 1
ATOM 751 C CA . VAL A 1 98 ? 19.853 -6.327 -25.186 1.00 50.47 98 VAL A CA 1
ATOM 752 C C . VAL A 1 98 ? 21.007 -6.092 -26.148 1.00 50.47 98 VAL A C 1
ATOM 754 O O . VAL A 1 98 ? 21.898 -6.938 -26.237 1.00 50.47 98 VAL A O 1
ATOM 757 N N . GLY A 1 99 ? 20.953 -5.046 -26.973 1.00 47.25 99 GLY A N 1
ATOM 758 C CA . GLY A 1 99 ? 22.107 -4.700 -27.796 1.00 47.25 99 GLY A CA 1
ATOM 759 C C . GLY A 1 99 ? 23.337 -4.666 -26.888 1.00 47.25 99 GLY A C 1
ATOM 760 O O . GLY A 1 99 ? 23.341 -3.949 -25.902 1.00 47.25 99 GLY A O 1
ATOM 761 N N . THR A 1 100 ? 24.332 -5.510 -27.159 1.00 39.22 100 THR A N 1
ATOM 762 C CA . THR A 1 100 ? 25.631 -5.493 -26.466 1.00 39.22 100 THR A CA 1
ATOM 763 C C . THR A 1 100 ? 26.562 -4.434 -27.052 1.00 39.22 100 THR A C 1
ATOM 765 O O . THR A 1 100 ? 27.725 -4.355 -26.674 1.00 39.22 100 THR A O 1
ATOM 768 N N . GLY A 1 101 ? 26.084 -3.653 -28.023 1.00 39.09 101 GLY A N 1
ATOM 769 C CA . GLY A 1 101 ? 26.621 -2.315 -28.198 1.00 39.09 101 GLY A CA 1
ATOM 770 C C . GLY A 1 101 ? 26.103 -1.487 -27.036 1.00 39.09 101 GLY A C 1
ATOM 771 O O . GLY A 1 101 ? 24.984 -1.723 -26.585 1.00 39.09 101 GLY A O 1
ATOM 772 N N . GLU A 1 102 ? 26.876 -0.514 -26.570 1.00 36.62 102 GLU A N 1
ATOM 773 C CA . GLU A 1 102 ? 26.284 0.645 -25.906 1.00 36.62 102 GLU A CA 1
ATOM 774 C C . GLU A 1 102 ? 24.929 0.944 -26.570 1.00 36.62 102 GLU A C 1
ATOM 776 O O . GLU A 1 102 ? 24.825 0.890 -27.806 1.00 36.62 102 GLU A O 1
ATOM 781 N N . ILE A 1 103 ? 23.893 1.298 -25.806 1.00 42.62 103 ILE A N 1
ATOM 782 C CA . ILE A 1 103 ? 22.831 2.125 -26.385 1.00 42.62 103 ILE A CA 1
ATOM 783 C C . ILE A 1 103 ? 23.480 3.492 -26.640 1.00 42.62 103 ILE A C 1
ATOM 785 O O . ILE A 1 103 ? 23.202 4.494 -26.001 1.00 42.62 103 ILE A O 1
ATOM 789 N N . SER A 1 104 ? 24.437 3.511 -27.560 1.00 39.31 104 SER A N 1
ATOM 790 C CA . SER A 1 104 ? 24.884 4.682 -28.245 1.00 39.31 104 SER A CA 1
ATOM 791 C C . SER A 1 104 ? 23.743 4.907 -29.218 1.00 39.31 104 SER A C 1
ATOM 793 O O . SER A 1 104 ? 23.699 4.357 -30.322 1.00 39.31 104 SER A O 1
ATOM 795 N N . THR A 1 105 ? 22.774 5.732 -28.817 1.00 39.84 105 THR A N 1
ATOM 796 C CA . THR A 1 105 ? 22.300 6.689 -29.806 1.00 39.84 105 THR A CA 1
ATOM 797 C C . THR A 1 105 ? 23.574 7.357 -30.266 1.00 39.84 105 THR A C 1
ATOM 799 O O . THR A 1 105 ? 24.142 8.134 -29.505 1.00 39.84 105 THR A O 1
ATOM 802 N N . SER A 1 106 ? 24.111 6.939 -31.412 1.00 37.53 106 SER A N 1
ATOM 803 C CA . SER A 1 106 ? 25.307 7.549 -31.951 1.00 37.53 106 SER A CA 1
ATOM 804 C C . SER A 1 106 ? 25.000 9.037 -32.009 1.00 37.53 106 SER A C 1
ATOM 806 O O . SER A 1 106 ? 24.284 9.500 -32.899 1.00 37.53 106 SER A O 1
ATOM 808 N N . THR A 1 107 ? 25.531 9.790 -31.056 1.00 41.34 107 THR A N 1
ATOM 809 C CA . THR A 1 107 ? 25.514 11.249 -31.036 1.00 41.34 107 THR A CA 1
ATOM 810 C C . THR A 1 107 ? 26.296 11.796 -32.235 1.00 41.34 107 THR A C 1
ATOM 812 O O . THR A 1 107 ? 26.351 12.995 -32.459 1.00 41.34 107 THR A O 1
ATOM 815 N N . SER A 1 108 ? 26.827 10.917 -33.092 1.00 39.31 108 SER A N 1
ATOM 816 C CA . SER A 1 108 ? 27.409 11.206 -34.399 1.00 39.31 108 SER A CA 1
ATOM 817 C C . SER A 1 108 ? 26.402 11.361 -35.551 1.00 39.31 108 SER A C 1
ATOM 819 O O . SER A 1 108 ? 26.824 11.503 -36.696 1.00 39.31 108 SER A O 1
ATOM 821 N N . LYS A 1 109 ? 25.087 11.366 -35.297 1.00 43.38 109 LYS A N 1
ATOM 822 C CA . LYS A 1 109 ? 24.115 11.980 -36.219 1.00 43.38 109 LYS A CA 1
ATOM 823 C C . LYS A 1 109 ? 23.201 12.921 -35.451 1.00 43.38 109 LYS A C 1
ATOM 825 O O . LYS A 1 109 ? 22.040 12.617 -35.199 1.00 43.38 109 LYS A O 1
ATOM 830 N N . SER A 1 110 ? 23.767 14.070 -35.102 1.00 40.34 110 SER A N 1
ATOM 831 C CA . SER A 1 110 ? 23.027 15.315 -34.917 1.00 40.34 110 SER A CA 1
ATOM 832 C C . SER A 1 110 ? 21.868 15.412 -35.925 1.00 40.34 110 SER A C 1
ATOM 834 O O . SER A 1 110 ? 22.104 15.354 -37.133 1.00 40.34 110 SER A O 1
ATOM 836 N N . ASP A 1 111 ? 20.635 15.518 -35.433 1.00 45.47 111 ASP A N 1
ATOM 837 C CA . ASP A 1 111 ? 19.531 16.269 -36.047 1.00 45.47 111 ASP A CA 1
ATOM 838 C C . ASP A 1 111 ? 19.389 16.238 -37.576 1.00 45.47 111 ASP A C 1
ATOM 840 O O . ASP A 1 111 ? 19.391 17.282 -38.225 1.00 45.47 111 ASP A O 1
ATOM 844 N N . SER A 1 112 ? 19.251 15.073 -38.214 1.00 43.56 112 SER A N 1
ATOM 845 C CA . SER A 1 112 ? 18.999 15.085 -39.671 1.00 43.56 112 SER A CA 1
ATOM 846 C C . SER A 1 112 ? 17.965 14.115 -40.207 1.00 43.56 112 SER A C 1
ATOM 848 O O . SER A 1 112 ? 17.740 14.115 -41.411 1.00 43.56 112 SER A O 1
ATOM 850 N N . PHE A 1 113 ? 17.254 13.368 -39.364 1.00 41.50 113 PHE A N 1
ATOM 851 C CA . PHE A 1 113 ? 16.019 12.738 -39.820 1.00 41.50 113 PHE A CA 1
ATOM 852 C C . PHE A 1 113 ? 14.955 12.744 -38.728 1.00 41.50 113 PHE A C 1
ATOM 854 O O . PHE A 1 113 ? 15.123 12.140 -37.669 1.00 41.50 113 PHE A O 1
ATOM 861 N N . GLU A 1 114 ? 13.839 13.397 -39.043 1.00 55.69 114 GLU A N 1
ATOM 862 C CA . GLU A 1 114 ? 12.532 13.300 -38.392 1.00 55.69 114 GLU A CA 1
ATOM 863 C C . GLU A 1 114 ? 11.951 11.877 -38.497 1.00 55.69 114 GLU A C 1
ATOM 865 O O . GLU A 1 114 ? 10.833 11.673 -38.967 1.00 55.69 114 GLU A O 1
ATOM 870 N N . TYR A 1 115 ? 12.697 10.847 -38.102 1.00 58.22 115 TYR A N 1
ATOM 871 C CA . TYR A 1 115 ? 12.089 9.534 -37.959 1.00 58.22 115 TYR A CA 1
ATOM 872 C C . TYR A 1 115 ? 11.194 9.575 -36.729 1.00 58.22 115 TYR A C 1
ATOM 874 O O . TYR A 1 115 ? 11.665 9.651 -35.593 1.00 58.22 115 TYR A O 1
ATOM 882 N N . ASN A 1 116 ? 9.890 9.548 -36.985 1.00 62.81 116 ASN A N 1
ATOM 883 C CA . ASN A 1 116 ? 8.887 9.253 -35.982 1.00 62.81 116 ASN A CA 1
ATOM 884 C C . ASN A 1 116 ? 9.286 7.932 -35.286 1.00 62.81 116 ASN A C 1
ATOM 886 O O . ASN A 1 116 ? 9.438 6.903 -35.947 1.00 62.81 116 ASN A O 1
ATOM 890 N N . ARG A 1 117 ? 9.522 7.989 -33.967 1.00 74.44 117 ARG A N 1
ATOM 891 C CA . ARG A 1 117 ? 9.860 6.830 -33.128 1.00 74.44 117 ARG A CA 1
ATOM 892 C C . ARG A 1 117 ? 8.704 6.491 -32.195 1.00 74.44 117 ARG A C 1
ATOM 894 O O . ARG A 1 117 ? 8.907 6.333 -30.993 1.00 74.44 117 ARG A O 1
ATOM 901 N N . ASN A 1 118 ? 7.503 6.400 -32.751 1.00 80.94 118 ASN A N 1
ATOM 902 C CA . ASN A 1 118 ? 6.340 5.952 -32.009 1.00 80.94 118 ASN A CA 1
ATOM 903 C C . ASN A 1 118 ? 6.329 4.428 -31.864 1.00 80.94 118 ASN A C 1
ATOM 905 O O . ASN A 1 118 ? 6.577 3.690 -32.819 1.00 80.94 118 ASN A O 1
ATOM 909 N N . ILE A 1 119 ? 6.008 3.970 -30.658 1.00 80.50 119 ILE A N 1
ATOM 910 C CA . ILE A 1 119 ? 5.628 2.587 -30.383 1.00 80.50 119 ILE A CA 1
ATOM 911 C C . ILE A 1 119 ? 4.138 2.559 -30.076 1.00 80.50 119 ILE A C 1
ATOM 913 O O . ILE A 1 119 ? 3.690 3.203 -29.131 1.00 80.50 119 ILE A O 1
ATOM 917 N N . ASP A 1 120 ? 3.393 1.761 -30.832 1.00 82.75 120 ASP A N 1
ATOM 918 C CA . ASP A 1 120 ? 1.987 1.493 -30.555 1.00 82.75 120 ASP A CA 1
ATOM 919 C C . ASP A 1 120 ? 1.855 0.219 -29.713 1.00 82.75 120 ASP A C 1
ATOM 921 O O . ASP A 1 120 ? 2.222 -0.881 -30.130 1.00 82.75 120 ASP A O 1
ATOM 925 N N . ILE A 1 121 ? 1.327 0.376 -28.504 1.00 81.88 121 ILE A N 1
ATOM 926 C CA . ILE A 1 121 ? 1.094 -0.690 -27.535 1.00 81.88 121 ILE A CA 1
ATOM 927 C C . ILE A 1 121 ? -0.412 -0.918 -27.441 1.00 81.88 121 ILE A C 1
ATOM 929 O O . ILE A 1 121 ? -1.172 -0.005 -27.117 1.00 81.88 121 ILE A O 1
ATOM 933 N N . LYS A 1 122 ? -0.853 -2.156 -27.680 1.00 78.06 122 LYS A N 1
ATOM 934 C CA . LYS A 1 122 ? -2.252 -2.564 -27.519 1.00 78.06 122 LYS A CA 1
ATOM 935 C C . LYS A 1 122 ? -2.395 -3.545 -26.356 1.00 78.06 122 LYS A C 1
ATOM 937 O O . LYS A 1 122 ? -1.802 -4.619 -26.378 1.00 78.06 122 LYS A O 1
ATOM 942 N N . ILE A 1 123 ? -3.204 -3.180 -25.363 1.00 78.19 123 ILE A N 1
ATOM 943 C CA . ILE A 1 123 ? -3.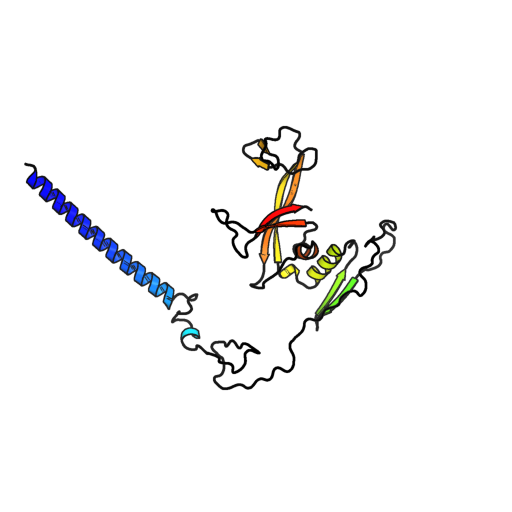518 -3.984 -24.175 1.00 78.19 123 ILE A CA 1
ATOM 944 C C . ILE A 1 123 ? -5.033 -4.201 -24.157 1.00 78.19 123 ILE A C 1
ATOM 946 O O . ILE A 1 123 ? -5.793 -3.298 -23.805 1.00 78.19 123 ILE A O 1
ATOM 950 N N . GLY A 1 124 ? -5.479 -5.388 -24.576 1.00 78.44 124 GLY A N 1
ATOM 951 C CA . GLY A 1 124 ? -6.904 -5.657 -24.793 1.00 78.44 124 GLY A CA 1
ATOM 952 C C . GLY A 1 124 ? -7.488 -4.695 -25.833 1.00 78.44 124 GLY A C 1
ATOM 953 O O . GLY A 1 124 ? -6.997 -4.631 -26.962 1.00 78.44 124 GLY A O 1
ATOM 954 N N . ASP A 1 125 ? -8.495 -3.919 -25.434 1.00 81.06 125 ASP A N 1
ATOM 955 C CA . ASP A 1 125 ? -9.135 -2.903 -26.283 1.00 81.06 125 ASP A CA 1
ATOM 956 C C . ASP A 1 125 ? -8.464 -1.523 -26.200 1.00 81.06 125 ASP A C 1
ATOM 958 O O . ASP A 1 125 ? -8.744 -0.639 -27.013 1.00 81.06 125 ASP A O 1
ATOM 962 N N . ARG A 1 126 ? -7.537 -1.327 -25.254 1.00 77.81 126 ARG A N 1
ATOM 963 C CA . ARG A 1 126 ? -6.808 -0.068 -25.083 1.00 77.81 126 ARG A CA 1
ATOM 964 C C . ARG A 1 126 ? -5.606 -0.027 -26.021 1.00 77.81 126 ARG A C 1
ATOM 966 O O . ARG A 1 126 ? -4.808 -0.960 -26.044 1.00 77.81 126 ARG A O 1
ATOM 973 N N . SER A 1 127 ? -5.459 1.066 -26.765 1.00 82.31 127 SER A N 1
ATOM 974 C CA . SER A 1 127 ? -4.282 1.336 -27.600 1.00 82.31 127 SER A CA 1
ATOM 975 C C . SER A 1 127 ? -3.612 2.623 -27.135 1.00 82.31 127 SER A C 1
ATOM 977 O O . SER A 1 127 ? -4.292 3.617 -26.889 1.00 82.31 127 SER A O 1
ATOM 979 N N . VAL A 1 128 ? -2.292 2.590 -27.001 1.00 82.44 128 VAL A N 1
ATOM 980 C CA . VAL A 1 128 ? -1.459 3.701 -26.541 1.00 82.44 128 VAL A CA 1
ATOM 981 C C . VAL A 1 128 ? -0.316 3.867 -27.532 1.00 82.44 128 VAL A C 1
ATOM 983 O O . VAL A 1 128 ? 0.350 2.889 -27.850 1.00 82.44 128 VAL A O 1
ATOM 986 N N . SER A 1 129 ? -0.079 5.090 -28.000 1.00 84.88 129 SER A N 1
ATOM 987 C CA . SER A 1 129 ? 1.090 5.421 -28.820 1.00 84.88 129 SER A CA 1
ATOM 988 C C . SER A 1 129 ? 2.098 6.182 -27.967 1.00 84.88 129 SER A C 1
ATOM 990 O O . SER A 1 129 ? 1.736 7.163 -27.317 1.00 84.88 129 SER A O 1
ATOM 992 N N . VAL A 1 130 ? 3.347 5.727 -27.947 1.00 83.62 130 VAL A N 1
ATOM 993 C CA . VAL A 1 130 ? 4.425 6.286 -27.123 1.00 83.62 130 VAL A CA 1
ATOM 994 C C . VAL A 1 130 ? 5.496 6.866 -28.030 1.00 83.62 130 VAL A C 1
ATOM 996 O O . VAL A 1 130 ? 6.144 6.118 -28.757 1.00 83.62 130 VAL A O 1
ATOM 999 N N . ASP A 1 131 ? 5.717 8.177 -27.973 1.00 85.69 131 ASP A N 1
ATOM 1000 C CA . ASP A 1 131 ? 6.808 8.822 -28.707 1.00 85.69 131 ASP A CA 1
ATOM 1001 C C . ASP A 1 131 ? 8.142 8.649 -27.962 1.00 85.69 131 ASP A C 1
ATOM 1003 O O . ASP A 1 131 ? 8.322 9.140 -26.845 1.00 85.69 131 ASP A O 1
ATOM 1007 N N . LEU A 1 132 ? 9.107 7.976 -28.592 1.00 81.88 132 LEU A N 1
ATOM 1008 C CA . LEU A 1 132 ? 10.460 7.761 -28.072 1.00 81.88 132 LEU A CA 1
ATOM 1009 C C . LEU A 1 132 ? 11.509 8.716 -28.663 1.00 81.88 132 LEU A C 1
ATOM 1011 O O . LEU A 1 132 ? 12.717 8.454 -28.574 1.00 81.88 132 LEU A O 1
ATOM 1015 N N . LYS A 1 133 ? 11.098 9.812 -29.304 1.00 81.56 133 LYS A N 1
ATOM 1016 C CA . LYS A 1 133 ? 12.013 10.833 -29.823 1.00 81.56 133 LYS A CA 1
ATOM 1017 C C . LYS A 1 133 ? 12.824 11.466 -28.691 1.00 81.56 133 LYS A C 1
ATOM 1019 O O . LYS A 1 133 ? 12.268 12.014 -27.742 1.00 81.56 133 LYS A O 1
ATOM 1024 N N . GLY A 1 134 ? 14.150 11.393 -28.794 1.00 76.50 134 GLY A N 1
ATOM 1025 C CA . GLY A 1 134 ? 15.072 11.912 -27.778 1.00 76.50 134 GLY A CA 1
ATOM 1026 C C . GLY A 1 134 ? 15.285 10.996 -26.568 1.00 76.50 134 GLY A C 1
ATOM 1027 O O . GLY A 1 134 ? 16.060 11.355 -25.696 1.00 76.50 134 GLY A O 1
ATOM 1028 N N . ALA A 1 135 ? 14.649 9.820 -26.510 1.00 75.50 135 ALA A N 1
ATOM 1029 C CA . ALA A 1 135 ? 15.028 8.794 -25.540 1.00 75.50 135 ALA A CA 1
ATOM 1030 C C . ALA A 1 135 ? 16.385 8.192 -25.942 1.00 75.50 135 ALA A C 1
ATOM 1032 O O . ALA A 1 135 ? 16.539 7.737 -27.087 1.00 75.50 135 ALA A O 1
ATOM 1033 N N . VAL A 1 136 ? 17.356 8.221 -25.029 1.00 72.19 136 VAL 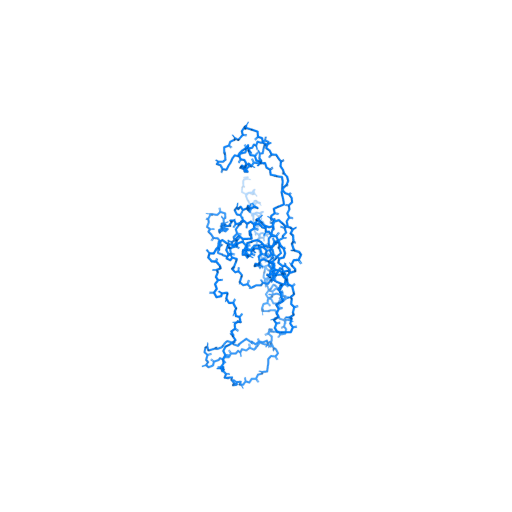A N 1
ATOM 1034 C CA . VAL A 1 136 ? 18.737 7.789 -25.291 1.00 72.19 136 VAL A CA 1
ATOM 1035 C C . VAL A 1 136 ? 19.135 6.581 -24.447 1.00 72.19 136 VAL A C 1
ATOM 1037 O O . VAL A 1 136 ? 19.894 5.744 -24.924 1.00 72.19 136 VAL A O 1
ATOM 1040 N N . THR A 1 137 ? 18.572 6.429 -23.249 1.00 70.56 137 THR A N 1
ATOM 1041 C CA . THR A 1 137 ? 18.813 5.289 -22.354 1.00 70.56 137 THR A CA 1
ATOM 1042 C C . THR A 1 137 ? 17.633 4.312 -22.318 1.00 70.56 137 THR A C 1
ATOM 1044 O O . THR A 1 137 ? 16.519 4.625 -22.742 1.00 70.56 137 THR A O 1
ATOM 1047 N N . ALA A 1 138 ? 17.866 3.103 -21.794 1.00 70.06 138 ALA A N 1
ATOM 1048 C CA . ALA A 1 138 ? 16.788 2.151 -21.519 1.00 70.06 138 ALA A CA 1
ATOM 1049 C C . ALA A 1 138 ? 15.775 2.717 -20.508 1.00 70.06 138 ALA A C 1
ATOM 1051 O O . ALA A 1 138 ? 14.576 2.493 -20.659 1.00 70.06 138 ALA A O 1
ATOM 1052 N N . ASP A 1 139 ? 16.243 3.503 -19.537 1.00 68.81 139 ASP A N 1
ATOM 1053 C CA . ASP A 1 139 ? 15.387 4.137 -18.537 1.00 68.81 139 ASP A CA 1
ATOM 1054 C C . ASP A 1 139 ? 14.469 5.197 -19.147 1.00 68.81 139 ASP A C 1
ATOM 1056 O O . ASP A 1 139 ? 13.283 5.217 -18.825 1.00 68.81 139 ASP A O 1
ATOM 1060 N N . ASP A 1 140 ? 14.962 6.006 -20.095 1.00 73.31 140 ASP A N 1
ATOM 1061 C CA . ASP A 1 140 ? 14.129 6.984 -20.813 1.00 73.31 140 ASP A CA 1
ATOM 1062 C C . ASP A 1 140 ? 12.977 6.302 -21.558 1.00 73.31 140 ASP A C 1
ATOM 1064 O O . ASP A 1 140 ? 11.854 6.809 -21.615 1.00 73.31 140 ASP A O 1
ATOM 1068 N N . ILE A 1 141 ? 13.262 5.146 -22.163 1.00 77.25 141 ILE A N 1
ATOM 1069 C CA . ILE A 1 141 ? 12.277 4.366 -22.914 1.00 77.25 141 ILE A CA 1
ATOM 1070 C C . ILE A 1 141 ? 11.254 3.760 -21.953 1.00 77.25 141 ILE A C 1
ATOM 1072 O O . ILE A 1 141 ? 10.051 3.920 -22.166 1.00 77.25 141 ILE A O 1
ATOM 1076 N N . CYS A 1 142 ? 11.719 3.097 -20.891 1.00 76.88 142 CYS A N 1
ATOM 1077 C CA . CYS A 1 142 ? 10.855 2.509 -19.872 1.00 76.88 142 CYS A CA 1
ATOM 1078 C C . CYS A 1 142 ? 9.954 3.563 -19.227 1.00 76.88 142 CYS A C 1
ATOM 1080 O O . CYS A 1 142 ? 8.755 3.334 -19.093 1.00 76.88 142 CYS A O 1
ATOM 1082 N N . GLY A 1 143 ? 10.497 4.736 -18.903 1.00 75.56 143 GLY A N 1
ATOM 1083 C CA . GLY A 1 143 ? 9.728 5.819 -18.311 1.00 75.56 143 GLY A CA 1
ATOM 1084 C C . GLY A 1 143 ? 8.619 6.331 -19.204 1.00 75.56 143 GLY A C 1
ATOM 1085 O O . GLY A 1 143 ? 7.463 6.369 -18.790 1.00 75.56 143 GLY A O 1
ATOM 1086 N N . ARG A 1 144 ? 8.930 6.623 -20.470 1.00 79.88 144 ARG A N 1
ATOM 1087 C CA . ARG A 1 144 ? 7.919 7.057 -21.445 1.00 79.88 144 ARG A CA 1
ATOM 1088 C C . ARG A 1 144 ? 6.816 6.022 -21.635 1.00 79.88 144 ARG A C 1
ATOM 1090 O O . ARG A 1 144 ? 5.646 6.392 -21.708 1.00 79.88 144 ARG A O 1
ATOM 1097 N N . ILE A 1 145 ? 7.172 4.738 -21.698 1.00 80.25 145 ILE A N 1
ATOM 1098 C CA . ILE A 1 145 ? 6.194 3.650 -21.805 1.00 80.25 145 ILE A CA 1
ATOM 1099 C C . ILE A 1 145 ? 5.318 3.596 -20.552 1.00 80.25 145 ILE A C 1
ATOM 1101 O O . ILE A 1 145 ? 4.096 3.613 -20.684 1.00 80.25 145 ILE A O 1
ATOM 1105 N N . ASN A 1 146 ? 5.920 3.582 -19.359 1.00 77.94 146 ASN A N 1
ATOM 1106 C CA . ASN A 1 146 ? 5.198 3.500 -18.091 1.00 77.94 146 ASN A CA 1
ATOM 1107 C C . ASN A 1 146 ? 4.229 4.678 -17.913 1.00 77.94 146 ASN A C 1
ATOM 1109 O O . ASN A 1 146 ? 3.059 4.474 -17.577 1.00 77.94 146 ASN A O 1
ATOM 1113 N N . SER A 1 147 ? 4.674 5.901 -18.212 1.00 78.31 147 SER A N 1
ATOM 1114 C CA . SER A 1 147 ? 3.812 7.083 -18.182 1.00 78.31 147 SER A CA 1
ATOM 1115 C C . SER A 1 147 ? 2.646 6.959 -19.164 1.00 78.31 147 SER A C 1
ATOM 1117 O O . SER A 1 147 ? 1.499 7.179 -18.786 1.00 78.31 147 SER A O 1
ATOM 1119 N N . ALA A 1 148 ? 2.906 6.550 -20.408 1.00 80.00 148 ALA A N 1
ATOM 1120 C CA . ALA A 1 148 ? 1.875 6.479 -21.441 1.00 80.00 148 ALA A CA 1
ATOM 1121 C C . ALA A 1 148 ? 0.814 5.393 -21.181 1.00 80.00 148 ALA A C 1
ATOM 1123 O O . ALA A 1 148 ? -0.345 5.561 -21.559 1.00 80.00 148 ALA A O 1
ATOM 1124 N N . ILE A 1 149 ? 1.170 4.287 -20.516 1.00 77.75 149 ILE A N 1
ATOM 1125 C CA . ILE A 1 149 ? 0.211 3.226 -20.154 1.00 77.75 149 ILE A CA 1
ATOM 1126 C C . ILE A 1 149 ? -0.575 3.520 -18.865 1.00 77.75 149 ILE A C 1
ATOM 1128 O O . ILE A 1 149 ? -1.392 2.687 -18.457 1.00 77.75 149 ILE A O 1
ATOM 1132 N N . GLY A 1 150 ? -0.393 4.701 -18.267 1.00 71.56 150 GLY A N 1
ATOM 1133 C CA . GLY A 1 150 ? -1.141 5.159 -17.095 1.00 71.56 150 GLY A CA 1
ATOM 1134 C C . GLY A 1 150 ? -0.582 4.673 -15.759 1.00 71.56 150 GLY A C 1
ATOM 1135 O O . GLY A 1 150 ? -1.277 4.763 -14.755 1.00 71.56 150 GLY A O 1
ATOM 1136 N N . LEU A 1 151 ? 0.665 4.183 -15.709 1.00 63.22 151 LEU A N 1
ATOM 1137 C CA . LEU A 1 151 ? 1.330 3.951 -14.419 1.00 63.22 151 LEU A CA 1
ATOM 1138 C C . LEU A 1 151 ? 1.682 5.273 -13.717 1.00 63.22 151 LEU A C 1
ATOM 1140 O O . LEU A 1 151 ? 1.884 5.273 -12.512 1.00 63.22 151 LEU A O 1
ATOM 1144 N N . ALA A 1 152 ? 1.710 6.406 -14.430 1.00 57.59 152 ALA A N 1
ATOM 1145 C CA . ALA A 1 152 ? 1.888 7.733 -13.824 1.00 57.59 152 ALA A CA 1
ATOM 1146 C C . ALA A 1 152 ? 0.740 8.139 -12.881 1.00 57.59 152 ALA A C 1
ATOM 1148 O O . ALA A 1 152 ? 0.943 8.967 -12.000 1.00 57.59 152 ALA A O 1
ATOM 1149 N N . ASP A 1 153 ? -0.448 7.545 -13.024 1.00 60.59 153 ASP A N 1
ATOM 1150 C CA . ASP A 1 153 ? -1.569 7.811 -12.116 1.00 60.59 153 ASP A CA 1
ATOM 1151 C C . ASP A 1 153 ? -1.464 7.011 -10.808 1.00 60.59 153 ASP A C 1
ATOM 1153 O O . ASP A 1 153 ? -2.148 7.331 -9.839 1.00 60.59 153 ASP A O 1
ATOM 1157 N N . PHE A 1 154 ? -0.597 5.992 -10.767 1.00 61.50 154 PHE A N 1
ATOM 1158 C CA . PHE A 1 154 ? -0.391 5.134 -9.601 1.00 61.50 154 PHE A CA 1
ATOM 1159 C C . PHE A 1 154 ? 0.398 5.833 -8.489 1.00 61.50 154 PHE A C 1
ATOM 1161 O O . PHE A 1 154 ? 0.143 5.600 -7.310 1.00 61.50 154 PHE A O 1
ATOM 1168 N N . ALA A 1 155 ? 1.356 6.687 -8.852 1.00 65.62 155 ALA A N 1
ATOM 1169 C CA . ALA A 1 155 ? 2.194 7.401 -7.902 1.00 65.62 155 ALA A CA 1
ATOM 1170 C C . ALA A 1 155 ? 2.409 8.846 -8.359 1.00 65.62 155 ALA A C 1
ATOM 1172 O O . ALA A 1 155 ? 2.799 9.100 -9.496 1.00 65.62 155 ALA A O 1
ATOM 1173 N N . LYS A 1 156 ? 2.173 9.800 -7.459 1.00 71.19 156 LYS A N 1
ATOM 1174 C CA . LYS A 1 156 ? 2.271 11.239 -7.713 1.00 71.19 156 LYS A CA 1
ATOM 1175 C C . LYS A 1 156 ? 3.335 11.838 -6.811 1.00 71.19 156 LYS A C 1
ATOM 1177 O O . LYS A 1 156 ? 3.222 11.749 -5.591 1.00 71.19 156 LYS A O 1
ATOM 1182 N N . ALA A 1 157 ? 4.346 12.468 -7.401 1.00 73.19 157 ALA A N 1
ATOM 1183 C CA . ALA A 1 157 ? 5.309 13.260 -6.649 1.00 73.19 157 ALA A CA 1
ATOM 1184 C C . ALA A 1 157 ? 4.823 14.709 -6.515 1.00 73.19 157 ALA A C 1
ATOM 1186 O O . ALA A 1 157 ? 4.551 15.382 -7.510 1.00 73.19 157 ALA A O 1
ATOM 1187 N N . GLU A 1 158 ? 4.742 15.195 -5.281 1.00 73.19 158 GLU A N 1
ATOM 1188 C CA . GLU A 1 158 ? 4.703 16.621 -4.979 1.00 73.19 158 GLU A CA 1
ATOM 1189 C C . GLU A 1 158 ? 6.137 17.151 -5.025 1.00 73.19 158 GLU A C 1
ATOM 1191 O O . GLU A 1 158 ? 7.039 16.588 -4.397 1.00 73.19 158 GLU A O 1
ATOM 1196 N N . LYS A 1 159 ? 6.347 18.229 -5.778 1.00 77.69 159 LYS A N 1
ATOM 1197 C CA . LYS A 1 159 ? 7.651 18.862 -5.954 1.00 77.69 159 LYS A CA 1
ATOM 1198 C C . LYS A 1 159 ? 7.688 20.223 -5.270 1.00 77.69 159 LYS A C 1
ATOM 1200 O O . LYS A 1 159 ? 6.663 20.899 -5.171 1.00 77.69 159 LYS A O 1
ATOM 1205 N N . GLU A 1 160 ? 8.868 20.636 -4.835 1.00 81.38 160 GLU A N 1
ATOM 1206 C CA . GLU A 1 160 ? 9.110 21.963 -4.280 1.00 81.38 160 GLU A CA 1
ATOM 1207 C C . GLU A 1 160 ? 10.418 22.558 -4.801 1.00 81.38 160 GLU A C 1
ATOM 1209 O O . GLU A 1 160 ? 11.369 21.844 -5.110 1.00 81.38 160 GLU A O 1
ATOM 1214 N N . ASN A 1 161 ? 10.468 23.884 -4.897 1.00 85.44 161 ASN A N 1
ATOM 1215 C CA . ASN A 1 161 ? 11.697 24.593 -5.226 1.00 85.44 161 ASN A CA 1
ATOM 1216 C C . ASN A 1 161 ? 12.503 24.801 -3.945 1.00 85.44 161 ASN A C 1
ATOM 1218 O O . ASN A 1 161 ? 12.059 25.520 -3.049 1.00 85.44 161 ASN A O 1
ATOM 1222 N N . VAL A 1 162 ? 13.687 24.201 -3.883 1.00 84.25 162 VAL A N 1
ATOM 1223 C CA . VAL A 1 162 ? 14.603 24.304 -2.748 1.00 84.25 162 VAL A CA 1
ATOM 1224 C C . VAL A 1 162 ? 15.795 25.161 -3.150 1.00 84.25 162 VAL A C 1
ATOM 1226 O O . VAL A 1 162 ? 16.352 25.019 -4.240 1.00 84.25 162 VAL A O 1
ATOM 1229 N N . THR A 1 163 ? 16.196 26.069 -2.264 1.00 89.25 163 THR A N 1
ATOM 1230 C CA . THR A 1 163 ? 17.471 26.772 -2.405 1.00 89.25 163 THR A CA 1
ATOM 1231 C C . THR A 1 163 ? 18.595 25.823 -2.020 1.00 89.25 163 THR A C 1
ATOM 1233 O O . THR A 1 163 ? 18.651 25.367 -0.881 1.00 89.25 163 THR A O 1
ATOM 1236 N N . ILE A 1 164 ? 19.490 25.545 -2.962 1.00 90.06 164 ILE A N 1
ATOM 1237 C CA . ILE A 1 164 ? 20.645 24.678 -2.762 1.00 90.06 164 ILE A CA 1
ATOM 1238 C C . ILE A 1 164 ? 21.901 25.529 -2.689 1.00 90.06 164 ILE A C 1
ATOM 1240 O O . ILE A 1 164 ? 22.141 26.397 -3.536 1.00 90.06 164 ILE A O 1
ATOM 1244 N N . TYR A 1 165 ? 22.703 25.245 -1.672 1.00 92.25 165 TYR A N 1
ATOM 1245 C CA . TYR A 1 165 ? 24.016 25.827 -1.454 1.00 92.25 165 TYR A CA 1
ATOM 1246 C C . TYR A 1 165 ? 25.053 24.778 -1.830 1.00 92.25 165 TYR A C 1
ATOM 1248 O O . TYR A 1 165 ? 24.953 23.645 -1.371 1.00 92.25 165 TYR A O 1
ATOM 1256 N N . LYS A 1 166 ? 26.019 25.129 -2.675 1.00 93.19 166 LYS A N 1
ATOM 1257 C CA . LYS A 1 166 ? 27.097 24.229 -3.094 1.00 93.19 166 LYS A CA 1
ATOM 1258 C C . LYS A 1 166 ? 28.456 24.870 -2.861 1.00 93.19 166 LYS A C 1
ATOM 1260 O O . LYS A 1 166 ? 28.581 26.090 -2.976 1.00 93.19 166 LYS A O 1
ATOM 1265 N N . ASP A 1 167 ? 29.452 24.055 -2.547 1.00 92.00 167 ASP A N 1
ATOM 1266 C CA . ASP A 1 167 ? 30.851 24.484 -2.563 1.00 92.00 167 ASP A CA 1
ATOM 1267 C C . ASP A 1 167 ? 31.372 24.659 -4.009 1.00 92.00 167 ASP A C 1
ATOM 1269 O O . ASP A 1 167 ? 30.636 24.500 -4.991 1.00 92.00 167 ASP A O 1
ATOM 1273 N N . ASP A 1 168 ? 32.647 25.028 -4.149 1.00 90.69 168 ASP A N 1
ATOM 1274 C CA . ASP A 1 168 ? 33.311 25.179 -5.453 1.00 90.69 168 ASP A CA 1
ATOM 1275 C C . ASP A 1 168 ? 33.486 23.841 -6.206 1.00 90.69 168 ASP A C 1
ATOM 1277 O O . ASP A 1 168 ? 33.634 23.846 -7.430 1.00 90.69 168 ASP A O 1
ATOM 1281 N N . ASP A 1 169 ? 33.423 22.707 -5.501 1.00 88.56 169 ASP A N 1
ATOM 1282 C CA . ASP A 1 169 ? 33.520 21.356 -6.068 1.00 88.56 169 ASP A CA 1
ATOM 1283 C C . ASP A 1 169 ? 32.140 20.783 -6.462 1.00 88.56 169 ASP A C 1
ATOM 1285 O O . ASP A 1 169 ? 32.052 19.719 -7.081 1.00 88.56 169 ASP A O 1
ATOM 1289 N N . GLY A 1 170 ? 31.055 21.503 -6.153 1.00 83.62 170 GLY A N 1
ATOM 1290 C CA . GLY A 1 170 ? 29.678 21.132 -6.466 1.00 83.62 170 GLY A CA 1
ATOM 1291 C C . GLY A 1 170 ? 28.983 20.267 -5.409 1.00 83.62 170 GLY A C 1
ATOM 1292 O O . GLY A 1 170 ? 27.879 19.787 -5.673 1.00 83.62 170 GLY A O 1
ATOM 1293 N N . ASN A 1 171 ? 29.574 20.075 -4.227 1.00 86.06 171 ASN A N 1
ATOM 1294 C CA . ASN A 1 171 ? 28.944 19.336 -3.133 1.00 86.06 171 ASN A CA 1
ATOM 1295 C C . ASN A 1 171 ? 27.903 20.206 -2.417 1.00 86.06 171 ASN A C 1
ATOM 1297 O O . ASN A 1 171 ? 28.156 21.379 -2.148 1.00 86.06 171 ASN A O 1
ATOM 1301 N N . GLU A 1 172 ? 26.745 19.628 -2.080 1.00 87.94 172 GLU A N 1
ATOM 1302 C CA . GLU A 1 172 ? 25.702 20.325 -1.317 1.00 87.94 172 GLU A CA 1
ATOM 1303 C C . GLU A 1 172 ? 26.161 20.648 0.116 1.00 87.94 172 GLU A C 1
ATOM 1305 O O . GLU A 1 172 ? 26.751 19.816 0.809 1.00 87.94 172 GLU A O 1
ATOM 1310 N N . LEU A 1 173 ? 25.840 21.862 0.562 1.00 89.94 173 LEU A N 1
ATOM 1311 C CA . LEU A 1 173 ? 26.083 22.388 1.899 1.00 89.94 173 LEU A CA 1
ATOM 1312 C C . LEU A 1 173 ? 24.755 22.579 2.635 1.00 89.94 173 LEU A C 1
ATOM 1314 O O . LEU A 1 173 ? 23.754 23.010 2.058 1.00 89.94 173 LEU A O 1
ATOM 1318 N N . THR A 1 174 ? 24.768 22.341 3.943 1.00 91.62 174 THR A N 1
ATOM 1319 C CA . THR A 1 174 ? 23.628 22.620 4.823 1.00 91.62 174 THR A CA 1
ATOM 1320 C C . THR A 1 174 ? 23.735 24.038 5.371 1.00 91.62 174 THR A C 1
ATOM 1322 O O . THR A 1 174 ? 24.780 24.407 5.901 1.00 91.62 174 THR A O 1
ATOM 1325 N N . TYR A 1 175 ? 22.668 24.836 5.274 1.00 91.81 175 TYR A N 1
ATOM 1326 C CA . TYR A 1 175 ? 22.618 26.180 5.854 1.00 91.81 175 TYR A CA 1
ATOM 1327 C C . TYR A 1 175 ? 21.773 26.200 7.129 1.00 91.81 175 TYR A C 1
ATOM 1329 O O . TYR A 1 175 ? 20.555 26.027 7.073 1.00 91.81 175 TYR A O 1
ATOM 1337 N N . THR A 1 176 ? 22.418 26.467 8.264 1.00 91.62 176 THR A N 1
ATOM 1338 C CA . THR A 1 176 ? 21.782 26.515 9.588 1.00 91.62 176 THR A CA 1
ATOM 1339 C C . THR A 1 176 ? 22.399 27.645 10.403 1.00 91.62 176 THR A C 1
ATOM 1341 O O . THR A 1 176 ? 23.609 27.855 10.365 1.00 91.62 176 THR A O 1
ATOM 1344 N N . ASP A 1 177 ? 21.574 28.401 11.130 1.00 91.44 177 ASP A N 1
ATOM 1345 C CA . ASP A 1 177 ? 22.012 29.472 12.039 1.00 91.44 177 ASP A CA 1
ATOM 1346 C C . ASP A 1 177 ? 22.987 30.495 11.420 1.00 91.44 177 ASP A C 1
ATOM 1348 O O . ASP A 1 177 ? 23.891 31.015 12.076 1.00 91.44 177 ASP A O 1
ATOM 1352 N N . GLY A 1 178 ? 22.800 30.812 10.135 1.00 92.31 178 GLY A N 1
ATOM 1353 C CA . GLY A 1 178 ? 23.634 31.789 9.431 1.00 92.31 178 GLY A CA 1
ATOM 1354 C C . GLY A 1 178 ? 24.973 31.249 8.929 1.00 92.31 178 GLY A C 1
ATOM 1355 O O . GLY A 1 178 ? 25.795 32.036 8.459 1.00 92.31 178 GLY A O 1
ATOM 1356 N N . LYS A 1 179 ? 25.204 29.937 9.026 1.00 94.38 179 LYS A N 1
ATOM 1357 C CA . LYS A 1 179 ? 26.452 29.267 8.655 1.00 94.38 179 LYS A CA 1
ATOM 1358 C C . LYS A 1 179 ? 26.204 28.107 7.701 1.00 94.38 179 LYS A C 1
ATOM 1360 O O . LYS A 1 179 ? 25.099 27.572 7.637 1.00 94.38 179 LYS A O 1
ATOM 1365 N N . TYR A 1 180 ? 27.253 27.725 6.980 1.00 94.69 180 TYR A N 1
ATOM 1366 C CA . TYR A 1 180 ? 27.243 26.601 6.052 1.00 94.69 180 TYR A CA 1
ATOM 1367 C C . TYR A 1 180 ? 28.019 25.431 6.640 1.00 94.69 180 TYR A C 1
ATOM 1369 O O . TYR A 1 180 ? 29.042 25.638 7.290 1.00 94.69 180 TYR A O 1
ATOM 1377 N N . TYR A 1 181 ? 27.544 24.217 6.394 1.00 92.62 181 TYR A N 1
ATOM 1378 C CA . TYR A 1 181 ? 28.144 22.988 6.893 1.00 92.62 181 TYR A CA 1
ATOM 1379 C C . TYR A 1 181 ? 28.291 21.968 5.770 1.00 92.62 181 TYR A C 1
ATOM 1381 O O . TYR A 1 181 ? 27.392 21.830 4.937 1.00 92.62 181 TYR A O 1
ATOM 1389 N N . ASP A 1 182 ? 29.420 21.265 5.748 1.00 91.31 182 ASP A N 1
ATOM 1390 C CA . ASP A 1 182 ? 29.643 20.149 4.832 1.00 91.31 182 ASP A CA 1
ATOM 1391 C C . ASP A 1 182 ? 28.878 18.884 5.270 1.00 91.31 182 ASP A C 1
ATOM 1393 O O . ASP A 1 182 ? 28.234 18.838 6.322 1.00 91.31 182 ASP A O 1
ATOM 1397 N N . LYS A 1 183 ? 28.960 17.826 4.456 1.00 84.56 183 LYS A N 1
ATOM 1398 C CA . LYS A 1 183 ? 28.326 16.524 4.730 1.00 84.56 183 LYS A CA 1
ATOM 1399 C C . LYS A 1 183 ? 28.780 15.859 6.038 1.00 84.56 183 LYS A C 1
ATOM 1401 O O . LYS A 1 183 ? 28.086 14.984 6.545 1.00 84.56 183 LYS A O 1
ATOM 1406 N N . ASP A 1 184 ? 29.951 16.234 6.550 1.00 89.00 184 ASP A N 1
ATOM 1407 C CA . ASP A 1 184 ? 30.525 15.710 7.789 1.00 89.00 184 ASP A CA 1
ATOM 1408 C C . ASP A 1 184 ? 30.219 16.645 8.978 1.00 89.00 184 ASP A C 1
ATOM 1410 O O . ASP A 1 184 ? 30.732 16.447 10.081 1.00 89.00 184 ASP A O 1
ATOM 1414 N N . ASN A 1 185 ? 29.342 17.636 8.764 1.00 86.88 185 ASN A N 1
ATOM 1415 C CA . ASN A 1 185 ? 28.884 18.633 9.724 1.00 86.88 185 ASN A CA 1
ATOM 1416 C C . ASN A 1 185 ? 29.989 19.585 10.220 1.00 86.88 185 ASN A C 1
ATOM 1418 O O . ASN A 1 185 ? 29.886 20.155 11.311 1.00 86.88 185 ASN A O 1
ATOM 1422 N N . ASN A 1 186 ? 31.047 19.785 9.428 1.00 91.56 186 ASN A N 1
ATOM 1423 C CA . ASN A 1 186 ? 32.058 20.804 9.705 1.00 91.56 186 ASN A CA 1
ATOM 1424 C C . ASN A 1 186 ? 31.643 22.147 9.103 1.00 91.56 186 ASN A C 1
ATOM 1426 O O . ASN A 1 186 ? 31.077 22.199 8.014 1.00 91.56 186 ASN A O 1
ATOM 1430 N N . GLU A 1 187 ? 31.954 23.245 9.798 1.00 95.62 187 GLU A N 1
ATOM 1431 C CA . GLU A 1 187 ? 31.668 24.596 9.306 1.00 95.62 187 GLU A CA 1
ATOM 1432 C C . GLU A 1 187 ? 32.465 24.883 8.026 1.00 95.62 187 GLU A C 1
ATOM 1434 O O . GLU A 1 187 ? 33.699 24.924 8.026 1.00 95.62 187 GLU A O 1
ATOM 1439 N N . TYR A 1 188 ? 31.741 25.117 6.937 1.00 94.19 188 TYR A N 1
ATOM 1440 C CA . TYR A 1 188 ? 32.290 25.501 5.652 1.00 94.19 188 TYR A CA 1
ATOM 1441 C C . TYR A 1 188 ? 32.437 27.023 5.577 1.00 94.19 188 TYR A C 1
ATOM 1443 O O . TYR A 1 188 ? 31.494 27.779 5.806 1.00 94.19 188 TYR A O 1
ATOM 1451 N N . THR A 1 189 ? 33.643 27.477 5.237 1.00 93.56 189 THR A N 1
ATOM 1452 C CA . THR A 1 189 ? 34.012 28.905 5.195 1.00 93.56 189 THR A CA 1
ATOM 1453 C C . THR A 1 189 ? 34.480 29.370 3.814 1.00 93.56 189 THR A C 1
ATOM 1455 O O . THR A 1 189 ? 34.909 30.514 3.665 1.00 93.56 189 THR A O 1
ATOM 1458 N N . GLY A 1 190 ? 34.418 28.490 2.808 1.00 92.06 190 GLY A N 1
ATOM 1459 C CA . GLY A 1 190 ? 34.779 28.799 1.425 1.00 92.06 190 GLY A CA 1
ATOM 1460 C C . GLY A 1 190 ? 33.666 29.515 0.655 1.00 92.06 190 GLY A C 1
ATOM 1461 O O . GLY A 1 190 ? 32.683 29.984 1.233 1.00 92.06 190 GLY A O 1
ATOM 1462 N N . ASN A 1 191 ? 33.818 29.603 -0.667 1.00 93.19 191 ASN A N 1
ATOM 1463 C CA . ASN A 1 191 ? 32.804 30.213 -1.522 1.00 93.19 191 ASN A CA 1
ATOM 1464 C C . ASN A 1 191 ? 31.563 29.326 -1.611 1.00 93.19 191 ASN A C 1
ATOM 1466 O O . ASN A 1 191 ? 31.659 28.114 -1.780 1.00 93.19 191 ASN A O 1
ATOM 1470 N N . VAL A 1 192 ? 30.392 29.957 -1.540 1.00 94.75 192 VAL A N 1
ATOM 1471 C CA . VAL A 1 192 ? 29.106 29.267 -1.638 1.00 94.75 192 VAL A CA 1
ATOM 1472 C C . VAL A 1 192 ? 28.379 29.709 -2.898 1.00 94.75 192 VAL A C 1
ATOM 1474 O O . VAL A 1 192 ? 28.015 30.877 -3.054 1.00 94.75 192 VAL A O 1
ATOM 1477 N N . ASN A 1 193 ? 28.118 28.748 -3.774 1.00 93.50 193 ASN A N 1
ATOM 1478 C CA . ASN A 1 193 ? 27.286 28.911 -4.953 1.00 93.50 193 ASN A CA 1
ATOM 1479 C C . ASN A 1 193 ? 25.832 28.608 -4.582 1.00 93.50 193 ASN A C 1
ATOM 1481 O O . ASN A 1 193 ? 25.528 27.543 -4.052 1.00 93.50 193 ASN A O 1
ATOM 1485 N N . THR A 1 194 ? 24.922 29.549 -4.839 1.00 92.56 194 THR A N 1
ATOM 1486 C CA . THR A 1 194 ? 23.494 29.390 -4.521 1.00 92.56 194 THR A CA 1
ATOM 1487 C C . THR A 1 194 ? 22.689 29.204 -5.797 1.00 92.56 194 THR A C 1
ATOM 1489 O O . THR A 1 194 ? 22.844 29.965 -6.753 1.00 92.56 194 THR A O 1
ATOM 1492 N N . SER A 1 195 ? 21.801 28.218 -5.801 1.00 88.69 195 SER A N 1
ATOM 1493 C CA . SER A 1 195 ? 20.884 27.943 -6.906 1.00 88.69 195 SER A CA 1
ATOM 1494 C C . SER A 1 195 ? 19.513 27.531 -6.377 1.00 88.69 195 SER A C 1
ATOM 1496 O O . SER A 1 195 ? 19.348 27.272 -5.186 1.00 88.69 195 SER A O 1
ATOM 1498 N N . THR A 1 196 ? 18.516 27.504 -7.253 1.00 87.56 196 THR A N 1
ATOM 1499 C CA . THR A 1 196 ? 17.196 26.952 -6.944 1.00 87.56 196 THR A CA 1
ATOM 1500 C C . THR A 1 196 ? 17.004 25.702 -7.782 1.00 87.56 196 THR A C 1
ATOM 1502 O O . THR A 1 196 ? 17.124 25.769 -9.005 1.00 87.56 196 THR A O 1
ATOM 1505 N N . GLU A 1 197 ? 16.702 24.586 -7.128 1.00 81.50 197 GLU A N 1
ATOM 1506 C CA . GLU A 1 197 ? 16.465 23.296 -7.774 1.00 81.50 197 GLU A CA 1
ATOM 1507 C C . GLU A 1 197 ? 15.108 22.732 -7.340 1.00 81.50 197 GLU A C 1
ATOM 1509 O O . GLU A 1 197 ? 14.684 22.897 -6.195 1.00 81.50 197 GLU A O 1
ATOM 1514 N N . GLU A 1 198 ? 14.405 22.081 -8.265 1.00 78.00 198 GLU A N 1
ATOM 1515 C CA . GLU A 1 198 ? 13.143 21.402 -7.976 1.00 78.00 198 GLU A CA 1
ATOM 1516 C C . GLU A 1 198 ? 13.450 20.030 -7.346 1.00 78.00 198 GLU A C 1
ATOM 1518 O O . GLU A 1 198 ? 14.060 19.173 -7.987 1.00 78.00 198 GLU A O 1
ATOM 1523 N N . ARG A 1 199 ? 13.043 19.809 -6.090 1.00 72.69 199 ARG A N 1
ATOM 1524 C CA . ARG A 1 199 ? 13.192 18.530 -5.372 1.00 72.69 199 ARG A CA 1
ATOM 1525 C C . ARG A 1 199 ? 11.836 17.894 -5.087 1.00 72.69 199 ARG A C 1
ATOM 1527 O O . ARG A 1 199 ? 10.799 18.555 -5.102 1.00 72.69 199 ARG A O 1
ATOM 1534 N N . ILE A 1 200 ? 11.841 16.589 -4.825 1.00 69.62 200 ILE A N 1
ATOM 1535 C CA . ILE A 1 200 ? 10.645 15.867 -4.381 1.00 69.62 200 ILE A CA 1
ATOM 1536 C C . ILE A 1 200 ? 10.409 16.185 -2.910 1.00 69.62 200 ILE A C 1
ATOM 1538 O O . ILE A 1 200 ? 11.272 15.938 -2.072 1.00 69.62 200 ILE A O 1
ATOM 1542 N N . LYS A 1 201 ? 9.215 16.687 -2.616 1.00 73.00 201 LYS A N 1
ATOM 1543 C CA . LYS A 1 201 ? 8.737 16.948 -1.262 1.00 73.00 201 LYS A CA 1
ATOM 1544 C C . LYS A 1 201 ? 8.000 15.744 -0.687 1.00 73.00 201 LYS A C 1
ATOM 1546 O O . LYS A 1 201 ? 8.166 15.410 0.480 1.00 73.00 201 LYS A O 1
ATOM 1551 N N . ASN A 1 202 ? 7.156 15.107 -1.499 1.00 66.81 202 ASN A N 1
ATOM 1552 C CA . ASN A 1 202 ? 6.346 13.969 -1.074 1.00 66.81 202 ASN A CA 1
ATOM 1553 C C . ASN A 1 202 ? 5.994 13.063 -2.259 1.00 66.81 202 ASN A C 1
ATOM 1555 O O . ASN A 1 202 ? 5.909 13.530 -3.391 1.00 66.81 202 ASN A O 1
ATOM 1559 N N . ILE A 1 203 ? 5.734 11.782 -1.999 1.00 72.06 203 ILE A N 1
ATOM 1560 C CA . ILE A 1 203 ? 5.200 10.836 -2.985 1.00 72.06 203 ILE A CA 1
ATOM 1561 C C . ILE A 1 203 ? 3.905 10.253 -2.423 1.00 72.06 203 ILE A C 1
ATOM 1563 O O . ILE A 1 203 ? 3.874 9.750 -1.304 1.00 72.06 203 ILE A O 1
ATOM 1567 N N . THR A 1 204 ? 2.824 10.328 -3.195 1.00 66.25 204 THR A N 1
ATOM 1568 C CA . THR A 1 204 ? 1.519 9.753 -2.849 1.00 66.25 204 THR A CA 1
ATOM 1569 C C . THR A 1 204 ? 1.199 8.610 -3.798 1.00 66.25 204 THR A C 1
ATOM 1571 O O . THR A 1 204 ? 1.278 8.792 -5.010 1.00 66.25 204 THR A O 1
ATOM 1574 N N . PHE A 1 205 ? 0.807 7.460 -3.257 1.00 67.06 205 PHE A N 1
ATOM 1575 C CA . PHE A 1 205 ? 0.376 6.301 -4.036 1.00 67.06 205 PHE A CA 1
ATOM 1576 C C . PHE A 1 205 ? -1.149 6.202 -4.035 1.00 67.06 205 PHE A C 1
ATOM 1578 O O . PHE A 1 205 ? -1.792 6.361 -2.996 1.00 67.06 205 PHE A O 1
ATOM 1585 N N . GLU A 1 206 ? -1.738 5.947 -5.197 1.00 57.78 206 GLU A N 1
ATOM 1586 C CA . GLU A 1 206 ? -3.170 5.705 -5.335 1.00 57.78 206 GLU A CA 1
ATOM 1587 C C . GLU A 1 206 ? -3.414 4.190 -5.229 1.00 57.78 206 GLU A C 1
ATOM 1589 O O . GLU A 1 206 ? -3.320 3.479 -6.228 1.00 57.78 206 GLU A O 1
ATOM 1594 N N . SER A 1 207 ? -3.712 3.717 -4.004 1.00 53.09 207 SER A N 1
ATOM 1595 C CA . SER A 1 207 ? -4.148 2.362 -3.564 1.00 53.09 207 SER A CA 1
ATOM 1596 C C . SER A 1 207 ? -3.159 1.544 -2.712 1.00 53.09 207 SER A C 1
ATOM 1598 O O . SER A 1 207 ? -1.947 1.700 -2.822 1.00 53.09 207 SER A O 1
ATOM 1600 N N . ASP A 1 208 ? -3.715 0.613 -1.916 1.00 43.16 208 ASP A N 1
ATOM 1601 C CA . ASP A 1 208 ? -3.045 -0.400 -1.064 1.00 43.16 208 ASP A CA 1
ATOM 1602 C C . ASP A 1 208 ? -2.268 -1.479 -1.856 1.00 43.16 208 ASP A C 1
ATOM 1604 O O .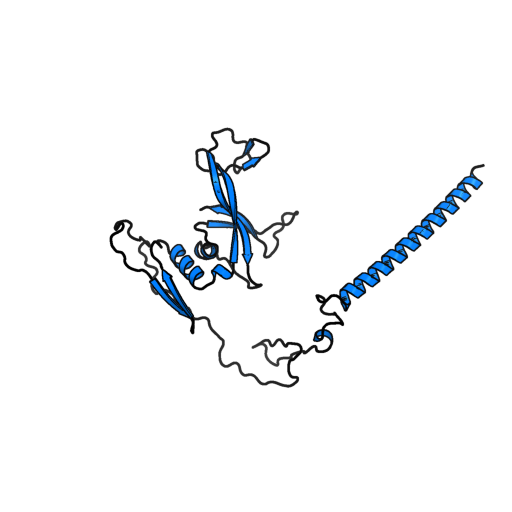 ASP A 1 208 ? -2.058 -2.598 -1.385 1.00 43.16 208 ASP A O 1
ATOM 1608 N N . SER A 1 209 ? -1.868 -1.191 -3.094 1.00 41.69 209 SER A N 1
ATOM 1609 C CA . SER A 1 209 ? -1.094 -2.135 -3.898 1.00 41.69 209 SER A CA 1
ATOM 1610 C C . SER A 1 209 ? 0.363 -2.117 -3.431 1.00 41.69 209 SER A C 1
ATOM 1612 O O . SER A 1 209 ? 1.008 -1.071 -3.483 1.00 41.69 209 SER A O 1
ATOM 1614 N N . GLU A 1 210 ? 0.904 -3.265 -3.020 1.00 41.81 210 GLU A N 1
ATOM 1615 C CA . GLU A 1 210 ? 2.341 -3.424 -2.768 1.00 41.81 210 GLU A CA 1
ATOM 1616 C C . GLU A 1 210 ? 3.123 -3.092 -4.052 1.00 41.81 210 GLU A C 1
ATOM 1618 O O . GLU A 1 210 ? 3.079 -3.831 -5.037 1.00 41.81 210 GLU A O 1
ATOM 1623 N N . PHE A 1 211 ? 3.809 -1.946 -4.064 1.00 46.94 211 PHE A N 1
ATOM 1624 C CA . PHE A 1 211 ? 4.653 -1.516 -5.174 1.00 46.94 211 PHE A CA 1
ATOM 1625 C C . PHE A 1 211 ? 6.111 -1.514 -4.749 1.00 46.94 211 PHE A C 1
ATOM 1627 O O . PHE A 1 211 ? 6.546 -0.706 -3.930 1.00 46.94 211 PHE A O 1
ATOM 1634 N N . GLU A 1 212 ? 6.879 -2.418 -5.343 1.00 47.50 212 GLU A N 1
ATOM 1635 C CA . GLU A 1 212 ? 8.322 -2.441 -5.196 1.00 47.50 212 GLU A CA 1
ATOM 1636 C C . GLU A 1 212 ? 8.922 -1.486 -6.237 1.00 47.50 212 GLU A C 1
ATOM 1638 O O . GLU A 1 212 ? 9.017 -1.808 -7.425 1.00 47.50 212 GLU A O 1
ATOM 1643 N N . ILE A 1 213 ? 9.325 -0.283 -5.807 1.00 50.16 213 ILE A N 1
ATOM 1644 C CA . ILE A 1 213 ? 10.229 0.551 -6.607 1.00 50.16 213 ILE A CA 1
ATOM 1645 C C . ILE A 1 213 ? 11.573 -0.169 -6.590 1.00 50.16 213 ILE A C 1
ATOM 1647 O O . ILE A 1 213 ? 12.424 0.085 -5.739 1.00 50.16 213 ILE A O 1
ATOM 1651 N N . SER A 1 214 ? 11.784 -1.093 -7.529 1.00 46.44 214 SER A N 1
ATOM 1652 C CA . SER A 1 214 ? 13.137 -1.551 -7.816 1.00 46.44 214 SER A CA 1
ATOM 1653 C C . SER A 1 214 ? 13.928 -0.294 -8.168 1.00 46.44 214 SER A C 1
ATOM 1655 O O . SER A 1 214 ? 13.538 0.399 -9.111 1.00 46.44 214 SER A O 1
ATOM 1657 N N . GLY A 1 215 ? 14.981 0.028 -7.410 1.00 42.81 215 GLY A N 1
ATOM 1658 C CA . GLY A 1 215 ? 15.755 1.280 -7.482 1.00 42.81 215 GLY A CA 1
ATOM 1659 C C . GLY A 1 215 ? 16.417 1.610 -8.833 1.00 42.81 215 GLY A C 1
ATOM 1660 O O . GLY A 1 215 ? 17.331 2.424 -8.888 1.00 42.81 215 GLY A O 1
ATOM 1661 N N . SER A 1 216 ? 15.986 0.979 -9.926 1.00 51.59 216 SER A N 1
ATOM 1662 C CA . SER A 1 216 ? 16.203 1.438 -11.293 1.00 51.59 216 SER A CA 1
ATOM 1663 C C . SER A 1 216 ? 15.511 2.785 -11.549 1.00 51.59 216 SER A C 1
ATOM 1665 O O . SER A 1 216 ? 14.347 2.989 -11.188 1.00 51.59 216 SER A O 1
ATOM 1667 N N . SER A 1 217 ? 16.207 3.675 -12.250 1.00 52.28 217 SER A N 1
ATOM 1668 C CA . SER A 1 217 ? 15.748 4.983 -12.746 1.00 52.28 217 SER A CA 1
ATOM 1669 C C . SER A 1 217 ? 14.413 4.909 -13.507 1.00 52.28 217 SER A C 1
ATOM 1671 O O . SER A 1 217 ? 13.604 5.835 -13.443 1.00 52.28 217 SER A O 1
ATOM 1673 N N . ALA A 1 218 ? 14.124 3.780 -14.164 1.00 52.66 218 ALA A N 1
ATOM 1674 C CA . ALA A 1 218 ? 12.855 3.515 -14.839 1.00 52.66 218 ALA A CA 1
ATOM 1675 C C . ALA A 1 218 ? 11.617 3.552 -13.917 1.00 52.66 218 ALA A C 1
ATOM 1677 O O . ALA A 1 218 ? 10.561 4.015 -14.345 1.00 52.66 218 ALA A O 1
ATOM 1678 N N . GLY A 1 219 ? 11.719 3.103 -12.660 1.00 56.31 219 GLY A N 1
ATOM 1679 C CA . GLY A 1 219 ? 10.603 3.169 -11.703 1.00 56.31 219 GLY A CA 1
ATOM 1680 C C . GLY A 1 219 ? 10.323 4.597 -11.228 1.00 56.31 219 GLY A C 1
ATOM 1681 O O . GLY A 1 219 ? 9.176 4.990 -11.049 1.00 56.31 219 GLY A O 1
ATOM 1682 N N . LEU A 1 220 ? 11.382 5.400 -11.107 1.00 55.91 220 LEU A N 1
ATOM 1683 C CA . LEU A 1 220 ? 11.346 6.793 -10.654 1.00 55.91 220 LEU A CA 1
ATOM 1684 C C . LEU A 1 220 ? 10.868 7.764 -11.739 1.00 55.91 220 LEU A C 1
ATOM 1686 O O . LEU A 1 220 ? 10.237 8.773 -11.437 1.00 55.91 220 LEU A O 1
ATOM 1690 N N . SER A 1 221 ? 11.102 7.439 -13.009 1.00 59.59 221 SER A N 1
ATOM 1691 C CA . SER A 1 221 ? 10.611 8.230 -14.145 1.00 59.59 221 SER A CA 1
ATOM 1692 C C . SER A 1 221 ? 9.079 8.333 -14.216 1.00 59.59 221 SER A C 1
ATOM 1694 O O . SER A 1 221 ? 8.556 9.311 -14.749 1.00 59.59 221 SER A O 1
ATOM 1696 N N . ILE A 1 222 ? 8.354 7.385 -13.604 1.00 59.69 222 ILE A N 1
ATOM 1697 C CA . ILE A 1 222 ? 6.893 7.431 -13.417 1.00 59.69 222 ILE A CA 1
ATOM 1698 C C . ILE A 1 222 ? 6.479 8.696 -12.651 1.00 59.69 222 ILE A C 1
ATOM 1700 O O . ILE A 1 222 ? 5.431 9.272 -12.929 1.00 59.69 222 ILE A O 1
ATOM 1704 N N . LEU A 1 223 ? 7.345 9.169 -11.752 1.00 60.47 223 LEU A N 1
ATOM 1705 C CA . LEU A 1 223 ? 7.174 10.378 -10.947 1.00 60.47 223 LEU A CA 1
ATOM 1706 C C . LEU A 1 223 ? 7.670 11.652 -11.661 1.00 60.47 223 LEU A C 1
ATOM 1708 O O . LEU A 1 223 ? 7.705 12.727 -11.061 1.00 60.47 223 LEU A O 1
ATOM 1712 N N . GLY A 1 224 ? 8.075 11.552 -12.933 1.00 56.97 224 GLY A N 1
ATOM 1713 C CA . GLY A 1 224 ? 8.560 12.682 -13.728 1.00 56.97 224 GLY A CA 1
ATOM 1714 C C . GLY A 1 224 ? 9.941 13.193 -13.306 1.00 56.97 224 GLY A C 1
ATOM 1715 O O . GLY A 1 224 ? 10.175 14.405 -13.339 1.00 56.97 224 GLY A O 1
ATOM 1716 N N . PHE A 1 225 ? 10.828 12.285 -12.883 1.00 58.62 225 PHE A N 1
ATOM 1717 C CA . PHE A 1 225 ? 12.210 12.571 -12.491 1.00 58.62 225 PHE A CA 1
ATOM 1718 C C . PHE A 1 225 ? 13.208 11.807 -13.375 1.00 58.62 225 PHE A C 1
ATOM 1720 O O . PHE A 1 225 ? 13.005 10.629 -13.671 1.00 58.62 225 PHE A O 1
ATOM 1727 N N . SER A 1 226 ? 14.294 12.467 -13.777 1.00 51.62 226 SER A N 1
ATOM 1728 C CA . SER A 1 226 ? 15.476 11.847 -14.387 1.00 51.62 226 SER A CA 1
ATOM 1729 C C . SER A 1 226 ? 16.609 11.894 -13.364 1.00 51.62 226 SER A C 1
ATOM 1731 O O . SER A 1 226 ? 16.994 12.991 -12.977 1.00 51.62 226 SER A O 1
ATOM 1733 N N . GLY A 1 227 ? 17.100 10.741 -12.901 1.00 54.03 227 GLY A N 1
ATOM 1734 C CA . GLY A 1 227 ? 18.190 10.675 -11.922 1.00 54.03 227 GLY A CA 1
ATOM 1735 C C . GLY A 1 227 ? 18.087 9.477 -10.973 1.00 54.03 227 GLY A C 1
ATOM 1736 O O . GLY A 1 227 ? 17.336 8.532 -11.229 1.00 54.03 227 GLY A O 1
ATOM 1737 N N . THR A 1 228 ? 18.843 9.503 -9.872 1.00 50.75 228 THR A N 1
ATOM 1738 C CA . THR A 1 228 ? 18.859 8.431 -8.857 1.00 50.75 228 THR A CA 1
ATOM 1739 C C . THR A 1 228 ? 18.348 8.943 -7.514 1.00 50.75 228 THR A C 1
ATOM 1741 O O . THR A 1 228 ? 18.699 10.042 -7.086 1.00 50.75 228 THR A O 1
ATOM 1744 N N . ILE A 1 229 ? 17.521 8.142 -6.840 1.00 53.16 229 ILE A N 1
ATOM 1745 C CA . ILE A 1 229 ? 17.078 8.405 -5.468 1.00 53.16 229 ILE A CA 1
ATOM 1746 C C . ILE A 1 229 ? 17.671 7.339 -4.556 1.00 53.16 229 ILE A C 1
ATOM 1748 O O . ILE A 1 229 ? 17.502 6.144 -4.804 1.00 53.16 229 ILE A O 1
ATOM 1752 N N . LYS A 1 230 ? 18.342 7.773 -3.489 1.00 55.53 230 LYS A N 1
ATOM 1753 C CA . LYS A 1 230 ? 18.694 6.913 -2.361 1.00 55.53 230 LYS A CA 1
ATOM 1754 C C . LYS A 1 230 ? 17.653 7.105 -1.272 1.00 55.53 230 LYS A C 1
ATOM 1756 O O . LYS A 1 230 ? 17.316 8.234 -0.917 1.00 55.53 230 LYS A O 1
ATOM 1761 N N . SER A 1 231 ? 17.142 5.995 -0.764 1.00 52.84 231 SER A N 1
ATOM 1762 C CA . SER A 1 231 ? 16.276 5.961 0.409 1.00 52.84 231 SER A CA 1
ATOM 1763 C C . SER A 1 231 ? 16.844 4.969 1.412 1.00 52.84 231 SER A C 1
ATOM 1765 O O . SER A 1 231 ? 17.477 3.984 1.023 1.00 52.84 231 SER A O 1
ATOM 1767 N N . ALA A 1 232 ? 16.621 5.242 2.691 1.00 53.19 232 ALA A N 1
ATOM 1768 C CA . ALA A 1 232 ? 16.930 4.336 3.786 1.00 53.19 232 ALA A CA 1
ATOM 1769 C C . ALA A 1 232 ? 15.635 3.928 4.491 1.00 53.19 232 ALA A C 1
ATOM 1771 O O . ALA A 1 232 ? 14.606 4.594 4.354 1.00 53.19 232 ALA A O 1
ATOM 1772 N N . ALA A 1 233 ? 15.672 2.825 5.238 1.00 65.00 233 ALA A N 1
ATOM 1773 C CA . ALA A 1 233 ? 14.570 2.473 6.124 1.00 65.00 233 ALA A CA 1
ATOM 1774 C C . ALA A 1 233 ? 14.327 3.631 7.103 1.00 65.00 233 ALA A C 1
ATOM 1776 O O . ALA A 1 233 ? 15.270 4.121 7.730 1.00 65.00 233 ALA A O 1
ATOM 1777 N N . ALA A 1 234 ? 13.071 4.067 7.211 1.00 67.31 234 ALA A N 1
ATOM 1778 C CA . ALA A 1 234 ? 12.680 5.073 8.188 1.00 67.31 234 ALA A CA 1
ATOM 1779 C C . ALA A 1 234 ? 12.972 4.531 9.588 1.00 67.31 234 ALA A C 1
ATOM 1781 O O . ALA A 1 234 ? 12.758 3.341 9.842 1.00 67.31 234 ALA A O 1
ATOM 1782 N N . LYS A 1 235 ? 13.453 5.385 10.489 1.00 73.69 235 LYS A N 1
ATOM 1783 C CA . LYS A 1 235 ? 13.777 4.988 11.861 1.00 73.69 235 LYS A CA 1
ATOM 1784 C C . LYS A 1 235 ? 12.830 5.652 12.849 1.00 73.69 235 LYS A C 1
ATOM 1786 O O . LYS A 1 235 ? 12.409 6.783 12.630 1.00 73.69 235 LYS A O 1
ATOM 1791 N N . ASP A 1 236 ? 12.468 4.938 13.910 1.00 77.56 236 ASP A N 1
ATOM 1792 C CA . ASP A 1 236 ? 11.780 5.549 15.047 1.00 77.56 236 ASP A CA 1
ATOM 1793 C C . ASP A 1 236 ? 12.728 6.472 15.835 1.00 77.56 236 ASP A C 1
ATOM 1795 O O . ASP A 1 236 ? 13.932 6.532 15.567 1.00 77.56 236 ASP A O 1
ATOM 1799 N N . ASP A 1 237 ? 12.185 7.190 16.820 1.00 79.88 237 ASP A N 1
ATOM 1800 C CA . ASP A 1 237 ? 12.958 8.091 17.690 1.00 79.88 237 ASP A CA 1
ATOM 1801 C C . ASP A 1 237 ? 14.090 7.360 18.450 1.00 79.88 237 ASP A C 1
ATOM 1803 O O . ASP A 1 237 ? 15.034 7.993 18.927 1.00 79.88 237 ASP A O 1
ATOM 1807 N N . ASP A 1 238 ? 14.019 6.027 18.527 1.00 79.12 238 ASP A N 1
ATOM 1808 C CA . ASP A 1 238 ? 14.999 5.145 19.162 1.00 79.12 238 ASP A CA 1
ATOM 1809 C C . ASP A 1 238 ? 16.017 4.554 18.157 1.00 79.12 238 ASP A C 1
ATOM 1811 O O . ASP A 1 238 ? 16.941 3.835 18.548 1.00 79.12 238 ASP A O 1
ATOM 1815 N N . GLY A 1 239 ? 15.899 4.877 16.864 1.00 73.25 239 GLY A N 1
ATOM 1816 C CA . GLY A 1 239 ? 16.809 4.454 15.801 1.00 73.25 239 GLY A CA 1
ATOM 1817 C C . GLY A 1 239 ? 16.523 3.074 15.194 1.00 73.25 239 GLY A C 1
ATOM 1818 O O . GLY A 1 239 ? 17.343 2.590 14.404 1.00 73.25 239 GLY A O 1
ATOM 1819 N N . ASN A 1 240 ? 15.400 2.435 15.530 1.00 74.81 240 ASN A N 1
ATOM 1820 C CA . ASN A 1 240 ? 14.999 1.141 14.974 1.00 74.81 240 ASN A CA 1
ATOM 1821 C C . ASN A 1 240 ? 14.278 1.315 13.637 1.00 74.81 240 ASN A C 1
ATOM 1823 O O . ASN A 1 240 ? 13.469 2.224 13.473 1.00 74.81 240 ASN A O 1
ATOM 1827 N N . GLU A 1 241 ? 14.526 0.408 12.693 1.00 76.12 241 GLU A N 1
ATOM 1828 C CA . GLU A 1 241 ? 13.854 0.420 11.392 1.00 76.12 241 GLU A CA 1
ATOM 1829 C C . GLU A 1 241 ? 12.345 0.182 11.531 1.00 76.12 241 GLU A C 1
ATOM 1831 O O . GLU A 1 241 ? 11.891 -0.794 12.136 1.00 76.12 241 GLU A O 1
ATOM 1836 N N . ILE A 1 242 ? 11.557 1.052 10.907 1.00 64.12 242 ILE A N 1
ATOM 1837 C CA . ILE A 1 242 ? 10.110 0.924 10.817 1.00 64.12 242 ILE A CA 1
ATOM 1838 C C . ILE A 1 242 ? 9.789 0.136 9.547 1.00 64.12 242 ILE A C 1
ATOM 1840 O O . ILE A 1 242 ? 9.928 0.632 8.429 1.00 64.12 242 ILE A O 1
ATOM 1844 N N . SER A 1 243 ? 9.338 -1.106 9.719 1.00 59.19 243 SER A N 1
ATOM 1845 C CA . SER A 1 243 ? 9.004 -1.995 8.602 1.00 59.19 243 SER A CA 1
ATOM 1846 C C . SER A 1 243 ? 8.012 -1.344 7.627 1.00 59.19 243 SER A C 1
ATOM 1848 O O . SER A 1 243 ? 6.981 -0.808 8.038 1.00 59.19 243 SER A O 1
ATOM 1850 N N . GLY A 1 244 ? 8.340 -1.380 6.332 1.00 47.53 244 GLY A N 1
ATOM 1851 C CA . GLY A 1 244 ? 7.506 -0.831 5.259 1.00 47.53 244 GLY A CA 1
ATOM 1852 C C . GLY A 1 244 ? 7.530 0.696 5.128 1.00 47.53 244 GLY A C 1
ATOM 1853 O O . GLY A 1 244 ? 6.803 1.232 4.294 1.00 47.53 244 GLY A O 1
ATOM 1854 N N . LYS A 1 245 ? 8.347 1.409 5.915 1.00 48.38 245 LYS A N 1
ATOM 1855 C CA . LYS A 1 245 ? 8.541 2.857 5.780 1.00 48.38 245 LYS A CA 1
ATOM 1856 C C . LYS A 1 245 ? 9.967 3.182 5.352 1.00 48.38 245 LYS A C 1
ATOM 1858 O O . LYS A 1 245 ? 10.928 2.640 5.888 1.00 48.38 245 LYS A O 1
ATOM 1863 N N . TYR A 1 246 ? 10.085 4.110 4.410 1.00 54.25 246 TYR A N 1
ATOM 1864 C CA . TYR A 1 246 ? 11.354 4.569 3.858 1.00 54.25 246 TYR A CA 1
ATOM 1865 C C . TYR A 1 246 ? 11.406 6.093 3.881 1.00 54.25 246 TYR A C 1
ATOM 1867 O O . TYR A 1 246 ? 10.395 6.753 3.637 1.00 54.25 246 TYR A O 1
ATOM 1875 N N . GLU A 1 247 ? 12.586 6.637 4.157 1.00 55.75 247 GLU A N 1
ATOM 1876 C CA . GLU A 1 247 ? 12.868 8.069 4.116 1.00 55.75 247 GLU A CA 1
ATOM 1877 C C . GLU A 1 247 ? 13.853 8.380 2.989 1.00 55.75 247 GLU A C 1
ATOM 1879 O O . GLU A 1 247 ? 14.745 7.588 2.669 1.00 55.75 247 GLU A O 1
ATOM 1884 N N . LEU A 1 248 ? 13.658 9.534 2.350 1.00 56.69 248 LEU A N 1
ATOM 1885 C CA . LEU A 1 248 ? 14.524 10.019 1.282 1.00 56.69 248 LEU A CA 1
ATOM 1886 C C . LEU A 1 248 ? 15.880 10.425 1.881 1.00 56.69 248 LEU A C 1
ATOM 1888 O O . LEU A 1 248 ? 15.944 11.372 2.657 1.00 56.69 248 LEU A O 1
ATOM 1892 N N . GLU A 1 249 ? 16.963 9.747 1.499 1.00 59.03 249 GLU A N 1
ATOM 1893 C CA . GLU A 1 249 ? 18.323 10.141 1.899 1.00 59.03 249 GLU A CA 1
ATOM 1894 C C . GLU A 1 249 ? 18.889 11.207 0.962 1.00 59.03 249 GLU A C 1
ATOM 1896 O O . GLU A 1 249 ? 19.508 12.172 1.397 1.00 59.03 249 GLU A O 1
ATOM 1901 N N . SER A 1 250 ? 18.735 11.010 -0.349 1.00 54.88 250 SER A N 1
ATOM 1902 C CA . SER A 1 250 ? 19.211 11.959 -1.356 1.00 54.88 250 SER A CA 1
ATOM 1903 C C . SER A 1 250 ? 18.545 11.716 -2.704 1.00 54.88 250 SER A C 1
ATOM 1905 O O . SER A 1 250 ? 18.186 10.590 -3.050 1.00 54.88 250 SER A O 1
ATOM 1907 N N . ALA A 1 251 ? 18.415 12.780 -3.488 1.00 50.94 251 ALA A N 1
ATOM 1908 C CA . ALA A 1 251 ? 18.043 12.717 -4.893 1.00 50.94 251 ALA A CA 1
ATOM 1909 C C . ALA A 1 251 ? 19.113 13.459 -5.697 1.00 50.94 251 ALA A C 1
ATOM 1911 O O . ALA A 1 251 ? 19.385 14.624 -5.402 1.00 50.94 251 ALA A O 1
ATOM 1912 N N . SER A 1 252 ? 19.713 12.778 -6.677 1.00 48.88 252 SER A N 1
ATOM 1913 C CA . SER A 1 252 ? 20.587 13.392 -7.681 1.00 48.88 252 SER A CA 1
ATOM 1914 C C . SER A 1 252 ? 19.857 13.400 -9.009 1.00 48.88 252 SER A C 1
ATOM 1916 O O . SER A 1 252 ? 19.418 12.338 -9.461 1.00 48.88 252 SER A O 1
ATOM 1918 N N . VAL A 1 253 ? 19.752 14.584 -9.610 1.00 47.25 253 VAL A N 1
ATOM 1919 C CA . VAL A 1 253 ? 19.447 14.756 -11.039 1.00 47.25 253 VAL A CA 1
ATOM 1920 C C . VAL A 1 253 ? 20.671 14.348 -11.854 1.00 47.25 253 VAL A C 1
ATOM 1922 O O . VAL A 1 253 ? 21.796 14.575 -11.348 1.00 47.25 253 VAL A O 1
#

Organism: NCBI:txid408170

Radius of gyration: 32.24 Å; chains: 1; bounding box: 61×60×111 Å

InterPro domains:
  IPR003481 Flagellar hook-associated protein 2, N-terminal [PF02465] (6-90)
  IPR040026 Flagellar hook-associated protein 2 [PTHR30288] (6-206)